Protein AF-A0A9E3GJR3-F1 (afdb_monomer)

Radius of gyration: 22.72 Å; Cα contacts (8 Å, |Δi|>4): 455; chains: 1; bounding box: 84×35×71 Å

Mean predicted aligned error: 13.04 Å

Nearest PDB structures (foldseek):
  8wt1-assembly1_C  TM=2.647E-01  e=1.217E+00  Geobacillus stearothermophilus ATCC 12980

Solvent-accessible surface area (backbone atoms only — not comparable to full-atom values): 12408 Å² total; per-residue (Å²): 77,35,32,38,42,35,36,46,31,24,67,66,48,39,31,42,37,37,40,41,28,76,36,40,86,82,46,61,51,47,37,37,44,34,33,41,64,89,70,50,33,35,38,41,21,58,42,67,70,58,47,52,56,49,52,64,48,38,74,61,82,40,79,46,74,35,71,49,51,68,47,79,56,102,42,41,37,40,38,37,46,64,56,34,38,41,38,39,30,36,47,75,76,45,74,44,85,61,86,77,72,85,64,100,82,74,82,54,73,70,54,54,49,49,31,52,71,77,52,50,45,68,68,62,45,59,30,92,68,61,33,36,41,34,63,46,58,50,32,40,18,48,41,73,47,52,47,41,29,52,61,91,43,73,36,52,56,69,40,77,47,90,68,82,76,76,51,57,74,75,40,75,43,57,54,40,27,32,33,34,36,37,48,43,82,47,50,88,83,46,60,64,54,65,67,52,47,72,94,80,78,73,88,74,73,80,75,81,77,83,74,86,84,82,88,82,84,91,136

Structure (mmCIF, N/CA/C/O backbone):
data_AF-A0A9E3GJR3-F1
#
_entry.id   AF-A0A9E3GJR3-F1
#
loop_
_atom_site.group_PDB
_atom_site.id
_atom_site.type_symbol
_atom_site.label_atom_id
_atom_site.label_alt_id
_atom_site.label_comp_id
_atom_site.label_asym_id
_atom_site.label_entity_id
_atom_site.label_seq_id
_atom_site.pdbx_PDB_ins_code
_atom_site.Cartn_x
_atom_site.Cartn_y
_atom_site.Cartn_z
_atom_site.occupancy
_atom_site.B_iso_or_equiv
_atom_site.auth_seq_id
_atom_site.auth_comp_id
_atom_site.auth_asym_id
_atom_site.auth_atom_id
_atom_site.pdbx_PDB_model_num
ATOM 1 N N . MET A 1 1 ? 3.478 -3.091 -15.748 1.00 79.56 1 MET A N 1
ATOM 2 C CA . MET A 1 1 ? 2.985 -3.580 -14.447 1.00 79.56 1 MET A CA 1
ATOM 3 C C . MET A 1 1 ? 1.494 -3.850 -14.527 1.00 79.56 1 MET A C 1
ATOM 5 O O . MET A 1 1 ? 0.796 -3.159 -15.275 1.00 79.56 1 MET A O 1
ATOM 9 N N . ARG A 1 2 ? 1.010 -4.825 -13.760 1.00 86.81 2 ARG A N 1
ATOM 10 C CA . ARG A 1 2 ? -0.410 -5.119 -13.552 1.00 86.81 2 ARG A CA 1
ATOM 11 C C . ARG A 1 2 ? -0.599 -5.609 -12.118 1.00 86.81 2 ARG A C 1
ATOM 13 O O . ARG A 1 2 ? 0.223 -6.382 -11.635 1.00 86.81 2 ARG A O 1
ATOM 20 N N . GLY A 1 3 ? -1.632 -5.099 -11.459 1.00 89.88 3 GLY A N 1
ATOM 21 C CA . GLY A 1 3 ? -1.918 -5.441 -10.075 1.00 89.88 3 GLY A CA 1
ATOM 22 C C . GLY A 1 3 ? -3.227 -4.861 -9.570 1.00 89.88 3 GLY A C 1
ATOM 23 O O . GLY A 1 3 ? -3.968 -4.183 -10.293 1.00 89.88 3 GLY A O 1
ATOM 24 N N . THR A 1 4 ? -3.480 -5.102 -8.293 1.00 89.50 4 THR A N 1
ATOM 25 C CA . THR A 1 4 ? -4.566 -4.509 -7.523 1.00 89.50 4 THR A CA 1
ATOM 26 C C . THR A 1 4 ? -3.984 -3.648 -6.414 1.00 89.50 4 THR A C 1
ATOM 28 O O . THR A 1 4 ? -3.124 -4.095 -5.665 1.00 89.50 4 THR A O 1
ATOM 31 N N . ILE A 1 5 ? -4.489 -2.424 -6.284 1.00 89.75 5 ILE A N 1
ATOM 32 C CA . ILE A 1 5 ? -4.202 -1.551 -5.146 1.00 89.75 5 ILE A CA 1
ATOM 33 C C . ILE A 1 5 ? -5.458 -1.473 -4.291 1.00 89.75 5 ILE A C 1
ATOM 35 O O . ILE A 1 5 ? -6.520 -1.094 -4.791 1.00 89.75 5 ILE A O 1
ATOM 39 N N . ALA A 1 6 ? -5.346 -1.790 -3.007 1.00 89.88 6 ALA A N 1
ATOM 40 C CA . ALA A 1 6 ? -6.418 -1.596 -2.043 1.00 89.88 6 ALA A CA 1
ATOM 41 C C . ALA A 1 6 ? -5.983 -0.651 -0.926 1.00 89.88 6 ALA A C 1
ATOM 43 O O . ALA A 1 6 ? -4.859 -0.719 -0.447 1.00 89.88 6 ALA A O 1
ATOM 44 N N . SER A 1 7 ? -6.875 0.232 -0.497 1.00 90.44 7 SER A N 1
ATOM 45 C CA . SER A 1 7 ? -6.604 1.192 0.564 1.00 90.44 7 SER A CA 1
ATOM 46 C C . SER A 1 7 ? -7.725 1.230 1.591 1.00 90.44 7 SER A C 1
ATOM 48 O O . SER A 1 7 ? -8.913 1.160 1.256 1.00 90.44 7 SER A O 1
ATOM 50 N N . ALA A 1 8 ? -7.345 1.376 2.857 1.00 89.69 8 ALA A N 1
ATOM 51 C CA . ALA A 1 8 ? -8.264 1.567 3.968 1.00 89.69 8 ALA A CA 1
ATOM 52 C C . ALA A 1 8 ? -7.591 2.345 5.102 1.00 89.69 8 ALA A C 1
ATOM 54 O O . ALA A 1 8 ? -6.383 2.265 5.311 1.00 89.69 8 ALA A O 1
ATOM 55 N N . GLY A 1 9 ? -8.395 3.090 5.855 1.00 90.69 9 GLY A N 1
ATOM 56 C CA . GLY A 1 9 ? -7.973 3.700 7.107 1.00 90.69 9 GLY A CA 1
ATOM 57 C C . GLY A 1 9 ? -8.838 3.216 8.264 1.00 90.69 9 GLY A C 1
ATOM 58 O O . GLY A 1 9 ? -9.997 2.848 8.064 1.00 90.69 9 GLY A O 1
ATOM 59 N N . PHE A 1 10 ? -8.280 3.263 9.468 1.00 91.31 10 PHE A N 1
ATOM 60 C CA . PHE A 1 10 ? -8.856 2.688 10.681 1.00 91.31 10 PHE A CA 1
ATOM 61 C C . PHE A 1 10 ? -9.032 3.735 11.787 1.00 91.31 10 PHE A C 1
ATOM 63 O O . PHE A 1 10 ? -8.333 4.744 11.802 1.00 91.31 10 PHE A O 1
ATOM 70 N N . SER A 1 11 ? -9.965 3.537 12.721 1.00 89.75 11 SER A N 1
ATOM 71 C CA . SER A 1 11 ? -10.273 4.523 13.773 1.00 89.75 11 SER A CA 1
ATOM 72 C C . SER A 1 11 ? -9.099 4.844 14.704 1.00 89.75 11 SER A C 1
ATOM 74 O O . SER A 1 11 ? -9.058 5.947 15.240 1.00 89.75 11 SER A O 1
ATOM 76 N N . SER A 1 12 ? -8.131 3.934 14.834 1.00 89.62 12 SER A N 1
ATOM 77 C CA . SER A 1 12 ? -6.838 4.159 15.504 1.00 89.62 12 SER A CA 1
ATOM 78 C C . SER A 1 12 ? -5.938 5.204 14.822 1.00 89.62 12 SER A C 1
ATOM 80 O O . SER A 1 12 ? -4.915 5.586 15.377 1.00 89.62 12 SER A O 1
ATOM 82 N N . GLY A 1 13 ? -6.287 5.662 13.616 1.00 88.56 13 GLY A N 1
ATOM 83 C CA . GLY A 1 13 ? -5.515 6.635 12.839 1.00 88.56 13 GLY A CA 1
ATOM 84 C C . GLY A 1 13 ? -4.560 6.010 11.820 1.00 88.56 13 GLY A C 1
ATOM 85 O O . GLY A 1 13 ? -4.079 6.721 10.939 1.00 88.56 13 GLY A O 1
ATOM 86 N N . HIS A 1 14 ? -4.349 4.691 11.875 1.00 92.19 14 HIS A N 1
ATOM 87 C CA . HIS A 1 14 ? -3.536 3.961 10.903 1.00 92.19 14 HIS A CA 1
ATOM 88 C C . HIS A 1 14 ? -4.222 3.915 9.536 1.00 92.19 14 HIS A C 1
ATOM 90 O O . HIS A 1 14 ? -5.440 3.727 9.431 1.00 92.19 14 HIS A O 1
ATOM 96 N N . ARG A 1 15 ? -3.432 4.057 8.471 1.00 91.31 15 ARG A N 1
ATOM 97 C CA . ARG A 1 15 ? -3.908 3.978 7.087 1.00 91.31 15 ARG A CA 1
ATOM 98 C C . ARG A 1 15 ? -2.962 3.108 6.284 1.00 91.31 15 ARG A C 1
ATOM 100 O O . ARG A 1 15 ? -1.750 3.262 6.388 1.00 91.31 15 ARG A O 1
ATOM 107 N N . PHE A 1 16 ? -3.530 2.231 5.473 1.00 92.56 16 PHE A N 1
ATOM 108 C CA . PHE A 1 16 ? -2.782 1.268 4.685 1.00 92.56 16 PHE A CA 1
ATOM 109 C C . PHE A 1 16 ? -3.166 1.379 3.218 1.00 92.56 16 PHE A C 1
ATOM 111 O O . PHE A 1 16 ? -4.340 1.561 2.877 1.00 92.56 16 PHE A O 1
ATOM 118 N N . VAL A 1 17 ? -2.160 1.238 2.369 1.00 92.12 17 VAL A N 1
ATOM 119 C CA . VAL A 1 17 ? -2.286 0.961 0.945 1.00 92.12 17 VAL A CA 1
ATOM 120 C C . VAL A 1 17 ? -1.547 -0.341 0.707 1.00 92.12 17 VAL A C 1
ATOM 122 O O . VAL A 1 17 ? -0.403 -0.476 1.118 1.00 92.12 17 VAL A O 1
ATOM 125 N N . VAL A 1 18 ? -2.220 -1.306 0.104 1.00 94.62 18 VAL A N 1
ATOM 126 C CA . VAL A 1 18 ? -1.678 -2.627 -0.187 1.00 94.62 18 VAL A CA 1
ATOM 127 C C . VAL A 1 18 ? -1.642 -2.785 -1.694 1.00 94.62 18 VAL A C 1
ATOM 129 O O . VAL A 1 18 ? -2.692 -2.695 -2.340 1.00 94.62 18 VAL A O 1
ATOM 132 N N . GLY A 1 19 ? -0.451 -3.001 -2.236 1.00 92.31 19 GLY A N 1
ATOM 133 C CA . GLY A 1 19 ? -0.244 -3.400 -3.617 1.00 92.31 19 GLY A CA 1
ATOM 134 C C . GLY A 1 19 ? -0.098 -4.914 -3.711 1.00 92.31 19 GLY A C 1
ATOM 135 O O . GLY A 1 19 ? 0.708 -5.508 -3.004 1.00 92.31 19 GLY A O 1
ATOM 136 N N . HIS A 1 20 ? -0.894 -5.532 -4.580 1.00 94.81 20 HIS A N 1
ATOM 137 C CA . HIS A 1 20 ? -0.731 -6.920 -5.004 1.00 94.81 20 HIS A CA 1
ATOM 138 C C . HIS A 1 20 ? -0.456 -6.928 -6.505 1.00 94.81 20 HIS A C 1
ATOM 140 O O . HIS A 1 20 ? -1.359 -6.636 -7.298 1.00 94.81 20 HIS A O 1
ATOM 146 N N . TRP A 1 21 ? 0.782 -7.204 -6.906 1.00 91.19 21 TRP A N 1
ATOM 147 C CA . TRP A 1 21 ? 1.226 -7.074 -8.291 1.00 91.19 21 TRP A CA 1
ATOM 148 C C . TRP A 1 21 ? 1.477 -8.440 -8.908 1.00 91.19 21 TRP A C 1
ATOM 150 O O . TRP A 1 21 ? 2.455 -9.112 -8.586 1.00 91.19 21 TRP A O 1
ATOM 160 N N . GLU A 1 22 ? 0.627 -8.827 -9.860 1.00 92.12 22 GLU A N 1
ATOM 161 C CA . GLU A 1 22 ? 0.837 -10.070 -10.601 1.00 92.12 22 GLU A CA 1
ATOM 162 C C . GLU A 1 22 ? 1.966 -9.923 -11.631 1.00 92.12 22 GLU A C 1
ATOM 164 O O . GLU A 1 22 ? 2.624 -10.897 -11.984 1.00 92.12 22 GLU A O 1
ATOM 169 N N . GLU A 1 23 ? 2.197 -8.702 -12.127 1.00 87.75 23 GLU A N 1
ATOM 170 C CA . GLU A 1 23 ? 3.273 -8.396 -13.069 1.00 87.75 23 GLU A CA 1
ATOM 171 C C . GLU A 1 23 ? 3.981 -7.094 -12.694 1.00 87.75 23 GLU A C 1
ATOM 173 O O . GLU A 1 23 ? 3.374 -6.014 -12.681 1.00 87.75 23 GLU A O 1
ATOM 178 N N . SER A 1 24 ? 5.297 -7.167 -12.518 1.00 85.31 24 SER A N 1
ATOM 179 C CA . SER A 1 24 ? 6.173 -6.006 -12.388 1.00 85.31 24 SER A CA 1
ATOM 180 C C . SER A 1 24 ? 7.503 -6.224 -13.125 1.00 85.31 24 SER A C 1
ATOM 182 O O . SER A 1 24 ? 7.777 -7.351 -13.541 1.00 85.31 24 SER A O 1
ATOM 184 N N . PRO A 1 25 ? 8.325 -5.174 -13.312 1.00 82.25 25 PRO A N 1
ATOM 185 C CA . PRO A 1 25 ? 9.644 -5.307 -13.925 1.00 82.25 25 PRO A CA 1
ATOM 186 C C . PRO A 1 25 ? 10.579 -6.284 -13.198 1.00 82.25 25 PRO A C 1
ATOM 188 O O . PRO A 1 25 ? 11.450 -6.859 -13.833 1.00 82.25 25 PRO A O 1
ATOM 191 N N . ILE A 1 26 ? 10.362 -6.509 -11.898 1.00 84.25 26 ILE A N 1
ATOM 192 C CA . ILE A 1 26 ? 11.156 -7.416 -11.055 1.00 84.25 26 ILE A CA 1
ATOM 193 C C . ILE A 1 26 ? 10.395 -8.713 -10.714 1.00 8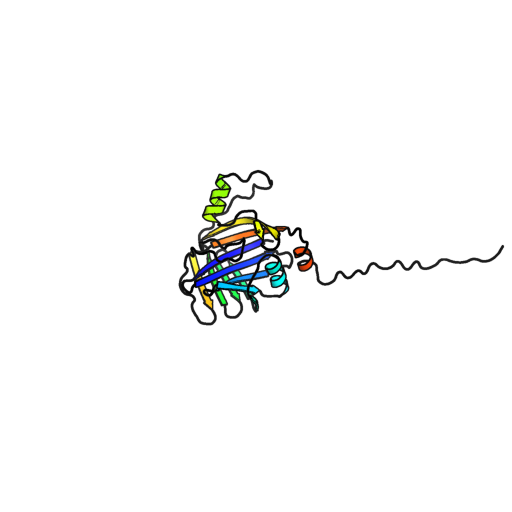4.25 26 ILE A C 1
ATOM 195 O O . ILE A 1 26 ? 10.662 -9.344 -9.692 1.00 84.25 26 ILE A O 1
ATOM 199 N N . GLY A 1 27 ? 9.390 -9.081 -11.517 1.00 90.50 27 GLY A N 1
ATOM 200 C CA . GLY A 1 27 ? 8.478 -10.200 -11.243 1.00 90.50 27 GLY A CA 1
ATOM 201 C C . GLY A 1 27 ? 7.321 -9.837 -10.298 1.00 90.50 27 GLY A C 1
ATOM 202 O O . GLY A 1 27 ? 7.139 -8.661 -9.978 1.00 90.50 27 GLY A O 1
ATOM 203 N N . PRO A 1 28 ? 6.489 -10.805 -9.877 1.00 92.50 28 PRO A N 1
ATOM 204 C CA . PRO A 1 28 ? 5.419 -10.556 -8.912 1.00 92.50 28 PRO A CA 1
ATOM 205 C C . PRO A 1 28 ? 5.965 -9.967 -7.606 1.00 92.50 28 PRO A C 1
ATOM 207 O O . PRO A 1 28 ? 7.069 -10.315 -7.173 1.00 92.50 28 PRO A O 1
ATOM 210 N N . LEU A 1 29 ? 5.207 -9.063 -6.992 1.00 93.06 29 LEU A N 1
ATOM 211 C CA . LEU A 1 29 ? 5.558 -8.491 -5.694 1.00 93.06 29 LEU A CA 1
ATOM 212 C C . LEU A 1 29 ? 4.311 -8.031 -4.948 1.00 93.06 29 LEU A C 1
ATOM 214 O O . LEU A 1 29 ? 3.290 -7.704 -5.556 1.00 93.06 29 LEU A O 1
ATOM 218 N N . ASP A 1 30 ? 4.445 -7.946 -3.635 1.00 95.31 30 ASP A N 1
ATOM 219 C CA . ASP A 1 30 ? 3.448 -7.378 -2.745 1.00 95.31 30 ASP A CA 1
ATOM 220 C C . ASP A 1 30 ? 4.090 -6.267 -1.910 1.00 95.31 30 ASP A C 1
ATOM 222 O O . ASP A 1 30 ? 5.242 -6.379 -1.485 1.00 95.31 30 ASP A O 1
ATOM 226 N N . ASP A 1 31 ? 3.339 -5.204 -1.649 1.00 94.88 31 ASP A N 1
ATOM 227 C CA . ASP A 1 31 ? 3.797 -4.094 -0.820 1.00 94.88 31 ASP A CA 1
ATOM 228 C C . ASP A 1 31 ? 2.695 -3.593 0.110 1.00 94.88 31 ASP A C 1
ATOM 230 O O . ASP A 1 31 ? 1.499 -3.677 -0.191 1.00 94.88 31 ASP A O 1
ATOM 234 N N . VAL A 1 32 ? 3.103 -3.068 1.265 1.00 96.44 32 VAL A N 1
ATOM 235 C CA . VAL A 1 32 ? 2.218 -2.323 2.158 1.00 96.44 32 VAL A CA 1
ATOM 236 C C . VAL A 1 32 ? 2.841 -0.971 2.462 1.00 96.44 32 VAL A C 1
ATOM 238 O O . VAL A 1 32 ? 3.849 -0.872 3.157 1.00 96.44 32 VAL A O 1
ATOM 241 N N . MET A 1 33 ? 2.186 0.087 2.001 1.00 93.25 33 MET A N 1
ATOM 242 C CA . MET A 1 33 ? 2.468 1.451 2.426 1.00 93.25 33 MET A CA 1
ATOM 243 C C . MET A 1 33 ? 1.598 1.777 3.635 1.00 93.25 33 MET A C 1
ATOM 245 O O . MET A 1 33 ? 0.365 1.743 3.573 1.00 93.25 33 MET A O 1
ATOM 249 N N . TRP A 1 34 ? 2.236 2.116 4.743 1.00 93.75 34 TRP A N 1
ATOM 250 C CA . TRP A 1 34 ? 1.583 2.356 6.018 1.00 93.75 34 TRP A CA 1
ATOM 251 C C . TRP A 1 34 ? 1.837 3.788 6.486 1.00 93.75 34 TRP A C 1
ATOM 253 O O . TRP A 1 34 ? 2.965 4.179 6.764 1.00 93.75 34 TRP A O 1
ATOM 263 N N . ALA A 1 35 ? 0.765 4.574 6.600 1.00 89.62 35 ALA A N 1
ATOM 264 C CA . ALA A 1 35 ? 0.788 5.857 7.291 1.00 89.62 35 ALA A CA 1
ATOM 265 C C . ALA A 1 35 ? 0.350 5.644 8.742 1.00 89.62 35 ALA A C 1
ATOM 267 O O . ALA A 1 35 ? -0.780 5.215 9.023 1.00 89.62 35 ALA A O 1
ATOM 268 N N . ARG A 1 36 ? 1.269 5.927 9.659 1.00 90.56 36 ARG A N 1
ATOM 269 C CA . ARG A 1 36 ? 1.073 5.848 11.102 1.00 90.56 36 ARG A CA 1
ATOM 270 C C . ARG A 1 36 ? 0.315 7.078 11.620 1.00 90.56 36 ARG A C 1
ATOM 272 O O . ARG A 1 36 ? 0.362 8.142 11.002 1.00 90.56 36 ARG A O 1
ATOM 279 N N . PRO A 1 37 ? -0.381 6.956 12.764 1.00 88.12 37 PRO A N 1
ATOM 280 C CA . PRO A 1 37 ? -1.089 8.081 13.379 1.00 88.12 37 PRO A CA 1
ATOM 281 C C . PRO A 1 37 ? -0.156 9.217 13.828 1.00 88.12 37 PRO A C 1
ATOM 283 O O . PRO A 1 37 ? -0.599 10.356 13.916 1.00 88.12 37 PRO A O 1
ATOM 286 N N . ASP A 1 38 ? 1.124 8.922 14.070 1.00 87.06 38 ASP A N 1
ATOM 287 C CA . ASP A 1 38 ? 2.172 9.903 14.391 1.00 87.06 38 ASP A CA 1
ATOM 288 C C . ASP A 1 38 ? 2.705 10.666 13.159 1.00 87.06 38 ASP A C 1
ATOM 290 O O . ASP A 1 38 ? 3.537 11.558 13.299 1.00 87.06 38 ASP A O 1
ATOM 294 N N . GLY A 1 39 ? 2.211 10.345 11.957 1.00 84.44 39 GLY A N 1
ATOM 295 C CA . GLY A 1 39 ? 2.618 10.964 10.697 1.00 84.44 39 GLY A CA 1
ATOM 296 C C . GLY A 1 39 ? 3.752 10.243 9.965 1.00 84.44 39 GLY A C 1
ATOM 297 O O . GLY A 1 39 ? 4.029 10.605 8.822 1.00 84.44 39 GLY A O 1
ATOM 298 N N . GLY A 1 40 ? 4.363 9.217 10.567 1.00 88.81 40 GLY A N 1
ATOM 299 C CA . GLY A 1 40 ? 5.407 8.422 9.923 1.00 88.81 40 GLY A CA 1
ATOM 300 C C . GLY A 1 40 ? 4.876 7.555 8.779 1.00 88.81 40 GLY A C 1
ATOM 301 O O . GLY A 1 40 ? 3.771 7.005 8.847 1.00 88.81 40 GLY A O 1
ATOM 302 N N . ARG A 1 41 ? 5.675 7.411 7.721 1.00 89.31 41 ARG A N 1
ATOM 303 C CA . ARG A 1 41 ? 5.381 6.586 6.543 1.00 89.31 41 ARG A CA 1
ATOM 304 C C . ARG A 1 41 ? 6.346 5.415 6.488 1.00 89.31 41 ARG A C 1
ATOM 306 O O . ARG A 1 41 ? 7.551 5.607 6.342 1.00 89.31 41 ARG A O 1
ATOM 313 N N . VAL A 1 42 ? 5.796 4.213 6.565 1.00 95.12 42 VAL A N 1
ATOM 314 C CA . VAL A 1 42 ? 6.544 2.958 6.534 1.00 95.12 42 VAL A CA 1
ATOM 315 C C . VAL A 1 42 ? 6.215 2.213 5.246 1.00 95.12 42 VAL A C 1
ATOM 317 O O . VAL A 1 42 ? 5.044 2.112 4.875 1.00 95.12 42 VAL A O 1
ATOM 320 N N . LEU A 1 43 ? 7.233 1.696 4.568 1.00 95.88 43 LEU A N 1
ATOM 321 C CA . LEU A 1 43 ? 7.086 0.728 3.486 1.00 95.88 43 LEU A CA 1
ATOM 322 C C . LEU A 1 43 ? 7.433 -0.663 4.013 1.00 95.88 43 LEU A C 1
ATOM 324 O O . LEU A 1 43 ? 8.541 -0.864 4.502 1.00 95.88 43 LEU A O 1
ATOM 328 N N . LEU A 1 44 ? 6.510 -1.613 3.878 1.00 97.75 44 LEU A N 1
ATOM 329 C CA . LEU A 1 44 ? 6.754 -3.030 4.132 1.00 97.75 44 LEU A CA 1
ATOM 330 C C . LEU A 1 44 ? 6.789 -3.776 2.799 1.00 97.75 44 LEU A C 1
ATOM 332 O O . LEU A 1 44 ? 5.864 -3.644 1.993 1.00 97.75 44 LEU A O 1
ATOM 336 N N . VAL A 1 45 ? 7.832 -4.570 2.587 1.00 97.00 45 VAL A N 1
ATOM 337 C CA . VAL A 1 45 ? 8.033 -5.397 1.385 1.00 97.00 45 VAL A CA 1
ATOM 338 C C . VAL A 1 45 ? 8.594 -6.766 1.765 1.00 97.00 45 VAL A C 1
ATOM 340 O O . VAL A 1 45 ? 9.144 -6.936 2.853 1.00 97.00 45 VAL A O 1
ATOM 343 N N . ASP A 1 46 ? 8.469 -7.746 0.872 1.00 96.06 46 ASP A N 1
ATOM 344 C CA . ASP A 1 46 ? 8.979 -9.110 1.071 1.00 96.06 46 ASP A CA 1
ATOM 345 C C . ASP A 1 46 ? 10.481 -9.259 0.775 1.00 96.06 46 ASP A C 1
ATOM 347 O O . ASP A 1 46 ? 11.136 -10.149 1.320 1.00 96.06 46 ASP A O 1
ATOM 351 N N . ARG A 1 47 ? 11.038 -8.392 -0.078 1.00 95.19 47 ARG A N 1
ATOM 352 C CA . ARG A 1 47 ? 12.446 -8.420 -0.499 1.00 95.19 47 ARG A CA 1
ATOM 353 C C . ARG A 1 47 ? 12.994 -7.036 -0.825 1.00 95.19 47 ARG A C 1
ATOM 355 O O . ARG A 1 47 ? 12.262 -6.085 -1.095 1.00 95.19 47 ARG A O 1
ATOM 362 N N . ARG A 1 48 ? 14.323 -6.946 -0.854 1.00 93.44 48 ARG A N 1
ATOM 363 C CA . ARG A 1 48 ? 15.061 -5.695 -1.062 1.00 93.44 48 ARG A CA 1
ATOM 364 C C . ARG A 1 48 ? 14.836 -5.067 -2.441 1.00 93.44 48 ARG A C 1
ATOM 366 O O . ARG A 1 48 ? 14.641 -3.863 -2.523 1.00 93.44 48 ARG A O 1
ATOM 373 N N . GLU A 1 49 ? 14.771 -5.877 -3.492 1.00 90.94 49 GLU A N 1
ATOM 374 C CA . GLU A 1 49 ? 14.532 -5.412 -4.870 1.00 90.94 49 GLU A CA 1
ATOM 375 C C . GLU A 1 49 ? 13.188 -4.669 -5.000 1.00 90.94 49 GLU A C 1
ATOM 377 O O . GLU A 1 49 ? 13.086 -3.654 -5.687 1.00 90.94 49 GLU A O 1
ATOM 382 N N . ALA A 1 50 ? 12.150 -5.130 -4.288 1.00 91.00 50 ALA A N 1
ATOM 383 C CA . ALA A 1 50 ? 10.861 -4.441 -4.230 1.00 91.00 50 ALA A CA 1
ATOM 384 C C . ALA A 1 50 ? 10.968 -3.105 -3.484 1.00 91.00 50 ALA A C 1
ATOM 386 O O . ALA A 1 50 ? 10.381 -2.110 -3.911 1.00 91.00 50 ALA A O 1
ATOM 387 N N . ALA A 1 51 ? 11.757 -3.064 -2.408 1.00 89.94 51 ALA A N 1
ATOM 388 C CA . ALA A 1 51 ? 12.055 -1.834 -1.683 1.00 89.94 51 ALA A CA 1
ATOM 389 C C . ALA A 1 51 ? 12.689 -0.787 -2.610 1.00 89.94 51 ALA A C 1
ATOM 391 O O . ALA A 1 51 ? 12.225 0.350 -2.674 1.00 89.94 51 ALA A O 1
ATOM 392 N N . GLU A 1 52 ? 13.7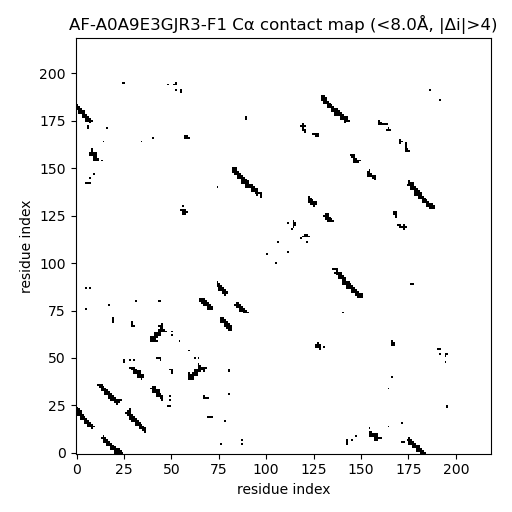24 -1.179 -3.351 1.00 86.88 52 GLU A N 1
ATOM 393 C CA . GLU A 1 52 ? 14.465 -0.318 -4.278 1.00 86.88 52 GLU A CA 1
ATOM 394 C C . GLU A 1 52 ? 13.562 0.197 -5.407 1.00 86.88 52 GLU A C 1
ATOM 396 O O . GLU A 1 52 ? 13.528 1.400 -5.671 1.00 86.88 52 GLU A O 1
ATOM 401 N N . LEU A 1 53 ? 12.739 -0.676 -6.004 1.00 84.06 53 LEU A N 1
ATOM 402 C CA . LEU A 1 53 ? 11.795 -0.282 -7.054 1.00 84.06 53 LEU A CA 1
ATOM 403 C C . LEU A 1 53 ? 10.790 0.767 -6.561 1.00 84.06 53 LEU A C 1
ATOM 405 O O . LEU A 1 53 ? 10.525 1.754 -7.247 1.00 84.06 53 LEU A O 1
ATOM 409 N N . ILE A 1 54 ? 10.207 0.552 -5.381 1.00 84.19 54 ILE A N 1
ATOM 410 C CA . ILE A 1 54 ? 9.152 1.421 -4.851 1.00 84.19 54 ILE A CA 1
ATOM 411 C C . ILE A 1 54 ? 9.751 2.737 -4.339 1.00 84.19 54 ILE A C 1
ATOM 413 O O . ILE A 1 54 ? 9.169 3.800 -4.556 1.00 84.19 54 ILE A O 1
ATOM 417 N N . THR A 1 55 ? 10.924 2.700 -3.704 1.00 81.44 55 THR A N 1
ATOM 418 C CA . THR A 1 55 ? 11.598 3.906 -3.186 1.00 81.44 55 THR A CA 1
ATOM 419 C C . THR A 1 55 ? 12.226 4.779 -4.267 1.00 81.44 55 THR A C 1
ATOM 421 O O . THR A 1 55 ? 12.365 5.986 -4.072 1.00 81.44 55 THR A O 1
ATOM 424 N N . ALA A 1 56 ? 12.513 4.225 -5.448 1.00 76.88 56 ALA A N 1
ATOM 425 C CA . ALA A 1 56 ? 12.852 5.027 -6.622 1.00 76.88 56 ALA A CA 1
ATOM 426 C C . ALA A 1 56 ? 11.698 5.961 -7.044 1.00 76.88 56 ALA A C 1
ATOM 428 O O . ALA A 1 56 ? 11.917 6.983 -7.699 1.00 76.88 56 ALA A O 1
ATOM 429 N N . VAL A 1 57 ? 10.463 5.635 -6.649 1.00 71.00 57 VAL A N 1
ATOM 430 C CA . VAL A 1 57 ? 9.247 6.378 -6.996 1.00 71.00 57 VAL A CA 1
ATOM 431 C C . VAL A 1 57 ? 8.711 7.196 -5.814 1.00 71.00 57 VAL A C 1
ATOM 433 O O . VAL A 1 57 ? 8.297 8.343 -5.993 1.00 71.00 57 VAL A O 1
ATOM 436 N N . TYR A 1 58 ? 8.718 6.632 -4.607 1.00 73.50 58 TYR A N 1
ATOM 437 C CA . TYR A 1 58 ? 8.086 7.200 -3.415 1.00 73.50 58 TYR A CA 1
ATOM 438 C C . TYR A 1 58 ? 9.072 7.383 -2.265 1.00 73.50 58 TYR A C 1
ATOM 440 O O . TYR A 1 58 ? 10.002 6.605 -2.088 1.00 73.50 58 TYR A O 1
ATOM 448 N N . HIS A 1 59 ? 8.816 8.379 -1.416 1.00 78.50 59 HIS A N 1
ATOM 449 C CA . HIS A 1 59 ? 9.588 8.579 -0.193 1.00 78.50 59 HIS A CA 1
ATOM 450 C C . HIS A 1 59 ? 8.860 8.010 1.024 1.00 78.50 59 HIS A C 1
ATOM 452 O O . HIS A 1 59 ? 7.687 8.318 1.255 1.00 78.50 59 HIS A O 1
ATOM 458 N N . PHE A 1 60 ? 9.600 7.254 1.832 1.00 84.56 60 PHE A N 1
ATOM 459 C CA . PHE A 1 60 ? 9.169 6.719 3.119 1.00 84.56 60 PHE A CA 1
ATOM 460 C C . PHE A 1 60 ? 10.182 7.098 4.191 1.00 84.56 60 PHE A C 1
ATOM 462 O O . PHE A 1 60 ? 11.370 7.235 3.908 1.00 84.56 60 PHE A O 1
ATOM 469 N N . ASP A 1 61 ? 9.698 7.262 5.416 1.00 91.50 61 ASP A N 1
ATOM 470 C CA . ASP A 1 61 ? 10.533 7.578 6.574 1.00 91.50 61 ASP A CA 1
ATOM 471 C C . ASP A 1 61 ? 11.194 6.300 7.123 1.00 91.50 61 ASP A C 1
ATOM 473 O O . ASP A 1 61 ? 12.243 6.343 7.760 1.00 91.50 61 ASP A O 1
ATOM 477 N N . THR A 1 62 ? 10.589 5.137 6.866 1.00 95.31 62 THR A N 1
ATOM 478 C CA . THR A 1 62 ? 11.121 3.821 7.237 1.00 95.31 62 THR A CA 1
ATOM 479 C C . THR A 1 62 ? 10.787 2.797 6.157 1.00 95.31 62 THR A C 1
ATOM 481 O O . THR A 1 62 ? 9.700 2.821 5.579 1.00 95.31 62 THR A O 1
ATOM 484 N N . VAL A 1 63 ? 11.723 1.892 5.881 1.00 96.62 63 VAL A N 1
ATOM 485 C CA . VAL A 1 63 ? 11.550 0.788 4.934 1.00 96.62 63 VAL A CA 1
ATOM 486 C C . VAL A 1 63 ? 11.948 -0.497 5.639 1.00 96.62 63 VAL A C 1
ATOM 488 O O . VAL A 1 63 ? 13.062 -0.599 6.147 1.00 96.62 63 VAL A O 1
ATOM 491 N N . GLU A 1 64 ? 11.044 -1.470 5.673 1.00 97.88 64 GLU A N 1
ATOM 492 C CA . GLU A 1 64 ? 11.249 -2.740 6.358 1.00 97.88 64 GLU A CA 1
ATOM 493 C C . GLU A 1 64 ? 11.034 -3.899 5.385 1.00 97.88 64 GLU A C 1
ATOM 495 O O . GLU A 1 64 ? 10.001 -4.008 4.718 1.00 97.88 64 GLU A O 1
ATOM 500 N N . VAL A 1 65 ? 12.026 -4.785 5.321 1.00 97.75 65 VAL A N 1
ATOM 501 C CA . VAL A 1 65 ? 11.917 -6.057 4.609 1.00 97.75 65 VAL A CA 1
ATOM 502 C C . VAL A 1 65 ? 11.477 -7.105 5.623 1.00 97.75 65 VAL A C 1
ATOM 504 O O . VAL A 1 65 ? 12.232 -7.444 6.534 1.00 97.75 65 VAL A O 1
ATOM 507 N N . VAL A 1 66 ? 10.245 -7.589 5.494 1.00 98.00 66 VAL A N 1
ATOM 508 C CA . VAL A 1 66 ? 9.602 -8.490 6.461 1.00 98.00 66 VAL A CA 1
ATOM 509 C C . VAL A 1 66 ? 8.927 -9.649 5.733 1.00 98.00 66 VAL A C 1
ATOM 511 O O . VAL A 1 66 ? 8.590 -9.514 4.558 1.00 98.00 66 VAL A O 1
ATOM 514 N N . PRO A 1 67 ? 8.653 -10.786 6.402 1.00 97.31 67 PRO A N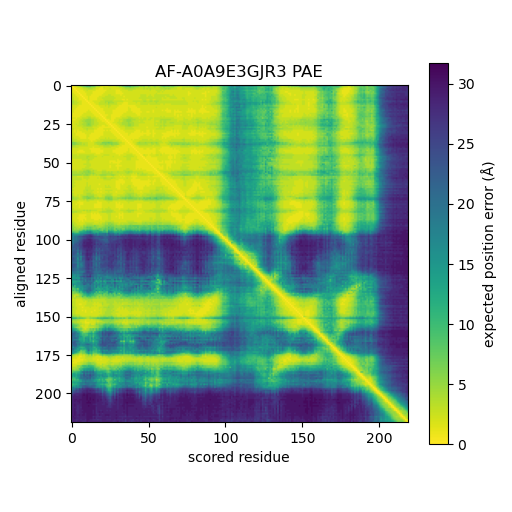 1
ATOM 515 C CA . PRO A 1 67 ? 7.801 -11.817 5.826 1.00 97.31 67 PRO A CA 1
ATOM 516 C C . PRO A 1 67 ? 6.446 -11.220 5.436 1.00 97.31 67 PRO A C 1
ATOM 518 O O . PRO A 1 67 ? 5.632 -10.881 6.301 1.00 97.31 67 PRO A O 1
ATOM 521 N N . LEU A 1 68 ? 6.226 -11.076 4.130 1.00 98.00 68 LEU A N 1
ATOM 522 C CA . LEU A 1 68 ? 5.051 -10.436 3.565 1.00 98.00 68 LEU A CA 1
ATOM 523 C C . LEU A 1 68 ? 4.396 -11.369 2.551 1.00 98.00 68 LEU A C 1
ATOM 525 O O . LEU A 1 68 ? 5.059 -11.977 1.714 1.00 98.00 68 LEU A O 1
ATOM 529 N N . ARG A 1 69 ? 3.077 -11.528 2.669 1.00 95.88 69 ARG A N 1
ATOM 530 C CA . ARG A 1 69 ? 2.254 -12.254 1.699 1.00 95.88 69 ARG A CA 1
ATOM 531 C C . ARG A 1 69 ? 0.923 -11.555 1.531 1.00 95.88 69 ARG A C 1
ATOM 533 O O . ARG A 1 69 ? 0.213 -11.355 2.519 1.00 95.88 69 ARG A O 1
ATOM 540 N N . CYS A 1 70 ? 0.555 -11.262 0.293 1.00 96.94 70 CYS A N 1
ATOM 541 C CA . CYS A 1 70 ? -0.788 -10.857 -0.069 1.00 96.94 70 CYS A CA 1
ATOM 542 C C . CYS A 1 70 ? -1.505 -11.990 -0.809 1.00 96.94 70 CYS A C 1
ATOM 544 O O . CYS A 1 70 ? -0.913 -12.787 -1.536 1.00 96.94 70 CYS A O 1
ATOM 546 N N . ARG A 1 71 ? -2.815 -12.078 -0.606 1.00 95.50 71 ARG A N 1
ATOM 547 C CA . ARG A 1 71 ? -3.712 -12.915 -1.394 1.00 95.50 71 ARG A CA 1
ATOM 548 C C . ARG A 1 71 ? -4.900 -12.085 -1.823 1.00 95.50 71 ARG A C 1
ATOM 550 O O . ARG A 1 71 ? -5.474 -11.355 -1.014 1.00 95.50 71 ARG A O 1
ATOM 557 N N . MET A 1 72 ? -5.280 -12.263 -3.078 1.00 92.88 72 MET A N 1
ATOM 558 C CA . MET A 1 72 ? -6.432 -11.627 -3.687 1.00 92.88 72 MET A CA 1
ATOM 559 C C . MET A 1 72 ? -7.373 -12.707 -4.228 1.00 92.88 72 MET A C 1
ATOM 561 O O . MET A 1 72 ? -6.968 -13.521 -5.054 1.00 92.88 72 MET A O 1
ATOM 565 N N . ASP A 1 73 ? -8.619 -12.706 -3.762 1.00 92.50 73 ASP A N 1
ATOM 566 C CA . ASP A 1 73 ? -9.692 -13.602 -4.206 1.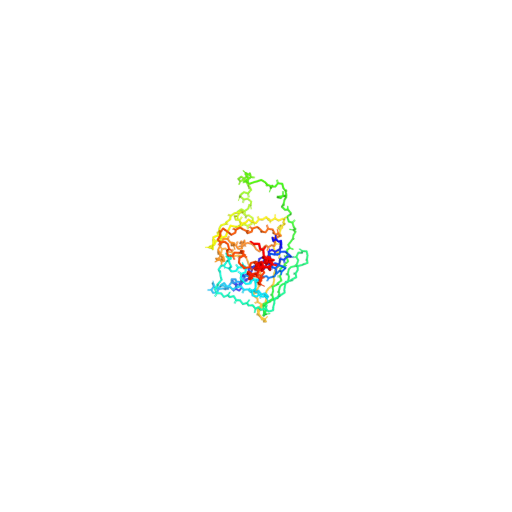00 92.50 73 ASP A CA 1
ATOM 567 C C . ASP A 1 73 ? -10.946 -12.783 -4.553 1.00 92.50 73 ASP A C 1
ATOM 569 O O . ASP A 1 73 ? -11.693 -12.362 -3.669 1.00 92.50 73 ASP A O 1
ATOM 573 N N . ASP A 1 74 ? -11.127 -12.498 -5.849 1.00 88.75 74 ASP A N 1
ATOM 574 C CA . ASP A 1 74 ? -12.116 -11.584 -6.456 1.00 88.75 74 ASP A CA 1
ATOM 575 C C . ASP A 1 74 ? -12.245 -10.212 -5.778 1.00 88.75 74 ASP A C 1
ATOM 577 O O . ASP A 1 74 ? -11.779 -9.200 -6.294 1.00 88.75 74 ASP A O 1
ATOM 581 N N . ALA A 1 75 ? -12.940 -10.158 -4.647 1.00 92.88 75 ALA A N 1
ATOM 582 C CA . ALA A 1 75 ? -13.208 -8.946 -3.893 1.00 92.88 75 ALA A CA 1
ATOM 583 C C . ALA A 1 75 ? -12.521 -8.942 -2.525 1.00 92.88 75 ALA A C 1
ATOM 585 O O . ALA A 1 75 ? -12.642 -7.958 -1.803 1.00 92.88 75 ALA A O 1
ATOM 586 N N . LEU A 1 76 ? -11.864 -10.024 -2.119 1.00 96.44 76 LEU A N 1
ATOM 587 C CA . LEU A 1 76 ? -11.235 -10.158 -0.816 1.00 96.44 76 LEU A CA 1
ATOM 588 C C . LEU A 1 76 ? -9.718 -10.088 -0.961 1.00 96.44 76 LEU A C 1
ATOM 590 O O . LEU A 1 76 ? -9.107 -10.953 -1.577 1.00 96.44 76 LEU A O 1
ATOM 594 N N . LEU A 1 77 ? -9.122 -9.079 -0.339 1.00 97.25 77 LEU A N 1
ATOM 595 C CA . LEU A 1 77 ? -7.682 -8.954 -0.194 1.00 97.25 77 LEU A CA 1
ATOM 596 C C . LEU A 1 77 ? -7.294 -9.225 1.256 1.00 97.25 77 LEU A C 1
ATOM 598 O O . LEU A 1 77 ? -7.856 -8.623 2.173 1.00 97.25 77 LEU A O 1
ATOM 602 N N . VAL A 1 78 ? -6.330 -10.117 1.457 1.00 97.94 78 VAL A N 1
ATOM 603 C CA . VAL A 1 78 ? -5.738 -10.414 2.764 1.00 97.94 78 VAL A CA 1
ATOM 604 C C . VAL A 1 78 ? -4.233 -10.270 2.642 1.00 97.94 78 VAL A C 1
ATOM 606 O O . VAL A 1 78 ? -3.618 -10.952 1.830 1.00 97.94 78 VAL A O 1
ATOM 609 N N . VAL A 1 79 ? -3.639 -9.414 3.465 1.00 98.00 79 VAL A N 1
ATOM 610 C CA . VAL A 1 79 ? -2.187 -9.263 3.554 1.00 98.00 79 VAL A CA 1
ATOM 611 C C . VAL A 1 79 ? -1.712 -9.498 4.977 1.00 98.00 79 VAL A C 1
ATOM 613 O O . VAL A 1 79 ? -2.357 -9.080 5.943 1.00 98.00 79 VAL A O 1
ATOM 616 N N . THR A 1 80 ? -0.579 -10.177 5.093 1.00 98.12 80 THR A N 1
ATOM 617 C CA . THR A 1 80 ? 0.207 -10.291 6.323 1.00 98.12 80 THR A CA 1
ATOM 618 C C . THR A 1 80 ? 1.607 -9.763 6.057 1.00 98.12 80 THR A C 1
ATOM 620 O O . THR A 1 80 ? 2.175 -10.137 5.035 1.00 98.12 80 THR A O 1
ATOM 623 N N . ALA A 1 81 ? 2.145 -8.929 6.943 1.00 97.25 81 ALA A N 1
ATOM 624 C CA . ALA A 1 81 ? 3.476 -8.331 6.831 1.00 97.25 81 ALA A CA 1
ATOM 625 C C . ALA A 1 81 ? 4.093 -8.189 8.232 1.00 97.25 81 ALA A C 1
ATOM 627 O O . ALA A 1 81 ? 3.698 -7.305 8.990 1.00 97.25 81 ALA A O 1
ATOM 628 N N . GLY A 1 82 ? 5.010 -9.082 8.611 1.00 95.19 82 GLY A N 1
ATOM 629 C CA . GLY A 1 82 ? 5.468 -9.164 10.006 1.00 95.19 82 GLY A CA 1
ATOM 630 C C . GLY A 1 82 ? 4.282 -9.380 10.961 1.00 95.19 82 GLY A C 1
ATOM 631 O O . GLY A 1 82 ? 3.470 -10.278 10.738 1.00 95.19 82 GLY A O 1
ATOM 632 N N . GLY A 1 83 ? 4.142 -8.531 11.983 1.00 95.31 83 GLY A N 1
ATOM 633 C CA . GLY A 1 83 ? 2.992 -8.539 12.896 1.00 95.31 83 GLY A CA 1
ATOM 634 C C . GLY A 1 83 ? 1.719 -7.878 12.354 1.00 95.31 83 GLY A C 1
ATOM 635 O O . GLY A 1 83 ? 0.681 -7.889 13.013 1.00 95.31 83 GLY A O 1
ATOM 636 N N . LEU A 1 84 ? 1.744 -7.287 11.157 1.00 97.81 84 LEU A N 1
ATOM 637 C CA . LEU A 1 84 ? 0.565 -6.673 10.550 1.00 97.81 84 LEU A CA 1
ATOM 638 C C . LEU A 1 84 ? -0.293 -7.722 9.835 1.00 97.81 84 LEU A C 1
ATOM 640 O O . LEU A 1 84 ? 0.198 -8.495 9.014 1.00 97.81 84 LEU A O 1
ATOM 644 N N . ARG A 1 85 ? -1.609 -7.669 10.046 1.00 97.75 85 ARG A N 1
ATOM 645 C CA . ARG A 1 85 ? -2.613 -8.356 9.227 1.00 97.75 85 ARG A CA 1
ATOM 646 C C . ARG A 1 85 ? -3.699 -7.378 8.812 1.00 97.75 85 ARG A C 1
ATOM 648 O O . ARG A 1 85 ? -4.359 -6.799 9.669 1.00 97.75 85 ARG A O 1
ATOM 655 N N . VAL A 1 86 ? -3.951 -7.252 7.511 1.00 97.06 86 VAL A N 1
ATOM 656 C CA . VAL A 1 86 ? -5.041 -6.429 6.966 1.00 97.06 86 VAL A CA 1
ATOM 657 C C . VAL A 1 86 ? -5.919 -7.279 6.060 1.00 97.06 86 VAL A C 1
ATOM 659 O O . VAL A 1 86 ? -5.436 -8.023 5.214 1.00 97.06 86 VAL A O 1
ATOM 662 N N . THR A 1 87 ? -7.229 -7.170 6.239 1.00 97.44 87 THR A N 1
ATOM 663 C CA . THR A 1 87 ? -8.241 -7.781 5.377 1.00 97.44 87 THR A CA 1
ATOM 664 C C . THR A 1 87 ? -9.143 -6.689 4.828 1.00 97.44 87 THR A C 1
ATOM 666 O O . THR A 1 87 ? -9.642 -5.864 5.588 1.00 97.44 87 THR A O 1
ATOM 669 N N . MET A 1 88 ? -9.367 -6.672 3.516 1.00 96.06 88 MET A N 1
ATOM 670 C CA . MET A 1 88 ? -10.215 -5.702 2.826 1.00 96.06 88 MET A CA 1
ATOM 671 C C . MET A 1 88 ? -11.163 -6.423 1.874 1.00 96.06 88 MET A C 1
ATOM 673 O O . MET A 1 88 ? -10.734 -7.185 1.016 1.00 96.06 88 MET A O 1
ATOM 677 N N . ARG A 1 89 ? -12.461 -6.143 1.996 1.00 95.56 89 ARG A N 1
ATOM 678 C CA . ARG A 1 89 ? -13.503 -6.660 1.111 1.00 95.56 89 ARG A CA 1
ATOM 679 C C . ARG A 1 89 ? -14.055 -5.539 0.239 1.00 95.56 89 ARG A C 1
ATOM 681 O O . ARG A 1 89 ? -14.680 -4.599 0.733 1.00 95.56 89 ARG A O 1
ATOM 688 N N . GLY A 1 90 ? -13.843 -5.651 -1.063 1.00 92.44 90 GLY A N 1
ATOM 689 C CA . GLY A 1 90 ? -14.477 -4.862 -2.104 1.00 92.44 90 GLY A CA 1
ATOM 690 C C . GLY A 1 90 ? -15.967 -5.179 -2.238 1.00 92.44 90 GLY A C 1
ATOM 691 O O . GLY A 1 90 ? -16.424 -6.300 -2.029 1.00 92.44 90 GLY A O 1
ATOM 692 N N . GLY A 1 91 ? -16.747 -4.158 -2.573 1.00 90.06 91 GLY A N 1
ATOM 693 C CA . GLY A 1 91 ? -18.147 -4.291 -2.952 1.00 90.06 91 GLY A CA 1
ATOM 694 C C . GLY A 1 91 ? -18.311 -4.625 -4.434 1.00 90.06 91 GLY A C 1
ATOM 695 O O . GLY A 1 91 ? -17.448 -5.234 -5.066 1.00 90.06 91 GLY A O 1
ATOM 696 N N . ARG A 1 92 ? -19.437 -4.182 -5.002 1.00 88.69 92 ARG A N 1
ATOM 697 C CA . ARG A 1 92 ? -19.751 -4.392 -6.420 1.00 88.69 92 ARG A CA 1
ATOM 698 C C . ARG A 1 92 ? -18.701 -3.730 -7.330 1.00 88.69 92 ARG A C 1
ATOM 700 O O . ARG A 1 92 ? -18.385 -2.557 -7.101 1.00 88.69 92 ARG A O 1
ATOM 707 N N . PRO A 1 93 ? -18.204 -4.438 -8.362 1.00 87.00 93 PRO A N 1
ATOM 708 C CA . PRO A 1 93 ? -17.267 -3.873 -9.318 1.00 87.00 93 PRO A CA 1
ATOM 709 C C . PRO A 1 93 ? -17.940 -2.841 -10.212 1.00 87.00 93 PRO A C 1
ATOM 711 O O . PRO A 1 93 ? -19.027 -3.053 -10.747 1.00 87.00 93 PRO A O 1
ATOM 714 N N . TRP A 1 94 ? -17.237 -1.738 -10.415 1.00 81.88 94 TRP A N 1
ATOM 715 C CA . TRP A 1 94 ? -17.476 -0.772 -11.471 1.00 81.88 94 TRP A CA 1
ATOM 716 C C . TRP A 1 94 ? -16.355 -0.925 -12.491 1.00 81.88 94 TRP A C 1
ATOM 718 O O . TRP A 1 94 ? -15.233 -0.457 -12.287 1.00 81.88 94 TRP A O 1
ATOM 728 N N . ARG A 1 95 ? -16.650 -1.634 -13.583 1.00 78.31 95 ARG A N 1
ATOM 729 C CA . ARG A 1 95 ? -15.714 -1.792 -14.699 1.00 78.31 95 ARG A CA 1
ATOM 730 C C . ARG A 1 95 ? -15.618 -0.469 -15.436 1.00 78.31 95 ARG A C 1
ATOM 732 O O . ARG A 1 95 ? -16.639 0.089 -15.832 1.00 78.31 95 ARG A O 1
ATOM 739 N N . ILE A 1 96 ? -14.401 0.024 -15.619 1.00 66.62 96 ILE A N 1
ATOM 740 C CA . ILE A 1 96 ? -14.177 1.297 -16.290 1.00 66.62 96 ILE A CA 1
ATOM 741 C C . ILE A 1 96 ? -13.869 0.983 -17.760 1.00 66.62 96 ILE A C 1
ATOM 743 O O . ILE A 1 96 ? -12.828 0.387 -18.045 1.00 66.62 96 ILE A O 1
ATOM 747 N N . PRO A 1 97 ? -14.738 1.347 -18.725 1.00 54.59 97 PRO A N 1
ATOM 748 C CA . PRO A 1 97 ? -14.547 1.035 -20.142 1.00 54.59 97 PRO A CA 1
ATOM 749 C C . PRO A 1 97 ? -13.509 1.967 -20.796 1.00 54.59 97 PRO A C 1
ATOM 751 O O . PRO A 1 97 ? -13.710 2.496 -21.885 1.00 54.59 97 PRO A O 1
ATOM 754 N N . LEU A 1 98 ? -12.357 2.154 -20.149 1.00 54.16 98 LEU A N 1
ATOM 755 C CA . LEU A 1 98 ? -11.215 2.930 -20.644 1.00 54.16 98 LEU A CA 1
ATOM 756 C C . LEU A 1 98 ? -10.422 2.179 -21.739 1.00 54.16 98 LEU A C 1
ATOM 758 O O . LEU A 1 98 ? -9.370 2.632 -22.184 1.00 54.16 98 LEU A O 1
ATOM 762 N N . SER A 1 99 ? -10.939 1.044 -22.227 1.00 44.09 99 SER A N 1
ATOM 763 C CA . SER A 1 99 ? -10.338 0.214 -23.280 1.00 44.09 99 SER A CA 1
ATOM 764 C C . SER A 1 99 ? -10.236 0.893 -24.653 1.00 44.09 99 SER A C 1
ATOM 766 O O . SER A 1 99 ? -9.511 0.385 -25.506 1.00 44.09 99 SER A O 1
ATOM 768 N N . ARG A 1 100 ? -10.895 2.041 -24.869 1.00 40.53 100 ARG A N 1
ATOM 769 C CA . ARG A 1 100 ? -10.862 2.783 -26.146 1.00 40.53 100 ARG A CA 1
ATOM 770 C C . ARG A 1 100 ? -9.833 3.918 -26.214 1.00 40.53 100 ARG A C 1
ATOM 772 O O . ARG A 1 100 ? -9.620 4.471 -27.287 1.00 40.53 100 ARG A O 1
ATOM 779 N N . LEU A 1 101 ? -9.153 4.251 -25.120 1.00 43.47 101 LEU A N 1
ATOM 780 C CA . LEU A 1 101 ? -8.201 5.367 -25.080 1.00 43.47 101 LEU A CA 1
ATOM 781 C C . LEU A 1 101 ? -6.774 4.864 -25.337 1.00 43.47 101 LEU A C 1
ATOM 783 O O . LEU A 1 101 ? -5.973 4.680 -24.424 1.00 43.47 101 LEU A O 1
ATOM 787 N N . AR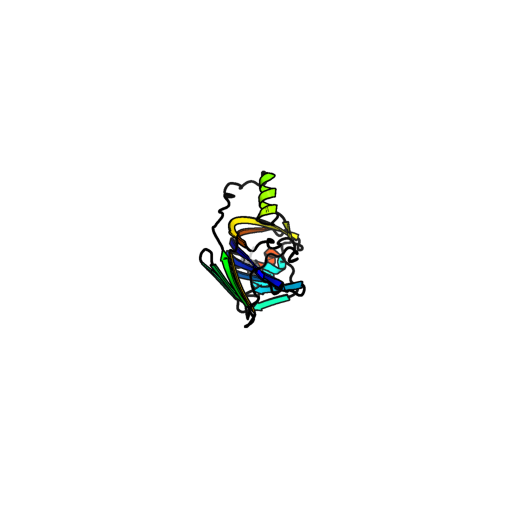G A 1 102 ? -6.475 4.595 -26.615 1.00 42.44 102 ARG A N 1
ATOM 788 C CA . ARG A 1 102 ? -5.112 4.324 -27.110 1.00 42.44 102 ARG A CA 1
ATOM 789 C C . ARG A 1 102 ? -4.333 5.598 -27.469 1.00 42.44 102 ARG A C 1
ATOM 791 O O . ARG A 1 102 ? -3.126 5.508 -27.667 1.00 42.44 102 ARG A O 1
ATOM 798 N N . SER A 1 103 ? -4.974 6.766 -27.561 1.00 38.19 103 SER A N 1
ATOM 799 C CA . SER A 1 103 ? -4.347 7.984 -28.091 1.00 38.19 103 SER A CA 1
ATOM 800 C C . SER A 1 103 ? -4.186 9.08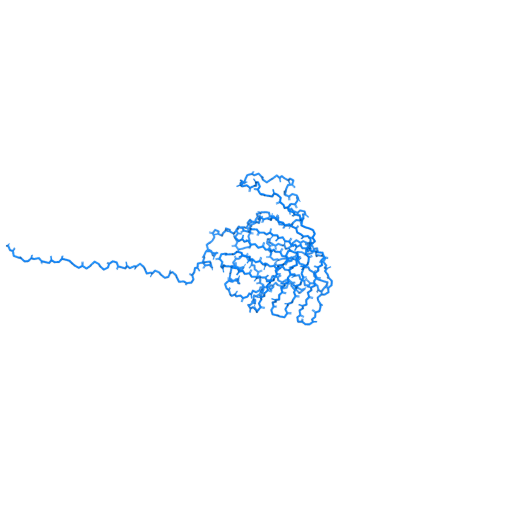9 -27.040 1.00 38.19 103 SER A C 1
ATOM 802 O O . SER A 1 103 ? -5.106 9.438 -26.304 1.00 38.19 103 SER A O 1
ATOM 804 N N . ARG A 1 104 ? -2.979 9.668 -27.009 1.00 42.06 104 ARG A N 1
ATOM 805 C CA . ARG A 1 104 ? -2.479 10.719 -26.100 1.00 42.06 104 ARG A CA 1
ATOM 806 C C . ARG A 1 104 ? -3.279 12.041 -26.079 1.00 42.06 104 ARG A C 1
ATOM 808 O O . ARG A 1 104 ? -2.907 12.930 -25.324 1.00 42.06 104 ARG A O 1
ATOM 815 N N . ALA A 1 105 ? -4.337 12.210 -26.876 1.00 43.69 105 ALA A N 1
ATOM 816 C CA . ALA A 1 105 ? -4.853 13.543 -27.220 1.00 43.69 105 ALA A CA 1
ATOM 817 C C . ALA A 1 105 ? -6.276 13.881 -26.737 1.00 43.69 105 ALA A C 1
ATOM 819 O O . ALA A 1 105 ? -6.688 15.030 -26.863 1.00 43.69 105 ALA A O 1
ATOM 820 N N . GLN A 1 106 ? -7.056 12.941 -26.196 1.00 38.47 106 GLN A N 1
ATOM 821 C CA . GLN A 1 106 ? -8.478 13.201 -25.922 1.00 38.47 106 GLN A CA 1
ATOM 822 C C . GLN A 1 106 ? -8.927 12.626 -24.579 1.00 38.47 106 GLN A C 1
ATOM 824 O O . GLN A 1 106 ? -9.685 11.668 -24.522 1.00 38.47 106 GLN A O 1
ATOM 829 N N . VAL A 1 107 ? -8.479 13.239 -23.482 1.00 41.19 107 VAL A N 1
ATOM 830 C CA . VAL A 1 107 ? -9.125 13.049 -22.173 1.00 41.19 107 VAL A CA 1
ATOM 831 C C . VAL A 1 107 ? -10.147 14.173 -22.012 1.00 41.19 107 VAL A C 1
ATOM 833 O O . VAL A 1 107 ? -9.764 15.335 -21.834 1.00 41.19 107 VAL A O 1
ATOM 836 N N . ARG A 1 108 ? -11.441 13.855 -22.134 1.00 35.69 108 ARG A N 1
ATOM 837 C CA . ARG A 1 108 ? -12.533 14.842 -22.091 1.00 35.69 108 ARG A CA 1
ATOM 838 C C . ARG A 1 108 ? -12.593 15.532 -20.712 1.00 35.69 108 ARG A C 1
ATOM 840 O O . ARG A 1 108 ? -12.275 14.916 -19.694 1.00 35.69 108 ARG A O 1
ATOM 847 N N . PRO A 1 109 ? -13.043 16.800 -20.618 1.00 34.44 109 PRO A N 1
ATOM 848 C CA . PRO A 1 109 ? -13.102 17.534 -19.346 1.00 34.44 109 PRO A CA 1
ATOM 849 C C . PRO A 1 109 ? -14.035 16.890 -18.303 1.00 34.44 109 PRO A C 1
ATOM 851 O O . PRO A 1 109 ? -13.746 16.943 -17.109 1.00 34.44 109 PRO A O 1
ATOM 854 N N . LEU A 1 110 ? -15.089 16.194 -18.742 1.00 28.31 110 LEU A N 1
ATOM 855 C CA . LEU A 1 110 ? -15.995 15.440 -17.867 1.00 28.31 110 LEU A CA 1
ATOM 856 C C . LEU A 1 110 ? -15.308 14.215 -17.221 1.00 28.31 110 LEU A C 1
ATOM 858 O O . LEU A 1 110 ? -15.608 13.853 -16.086 1.00 28.31 110 LEU A O 1
ATOM 862 N N . GLU A 1 111 ? -14.313 13.628 -17.894 1.00 40.53 111 GLU A N 1
ATOM 863 C CA . GLU A 1 111 ? -13.532 12.476 -17.410 1.00 40.53 111 GLU A CA 1
ATOM 864 C C . GLU A 1 111 ? -12.474 12.895 -16.381 1.00 40.53 111 GLU A C 1
ATOM 866 O O . GLU A 1 111 ? -12.213 12.157 -15.432 1.00 40.53 111 GLU A O 1
ATOM 871 N N . ARG A 1 112 ? -11.942 14.123 -16.481 1.00 36.56 112 ARG A N 1
ATOM 872 C CA . ARG A 1 112 ? -11.110 14.726 -15.420 1.00 36.56 112 ARG A CA 1
ATOM 873 C C . ARG A 1 112 ? -11.900 14.927 -14.127 1.00 36.56 112 ARG A C 1
ATOM 875 O O . ARG A 1 112 ? -11.314 14.850 -13.050 1.00 36.56 112 ARG A O 1
ATOM 882 N N . LEU A 1 113 ? -13.206 15.181 -14.225 1.00 30.69 113 LEU A N 1
ATOM 883 C CA . LEU A 1 113 ? -14.085 15.394 -13.074 1.00 30.69 113 LEU A CA 1
ATOM 884 C C . LEU A 1 113 ? -14.421 14.072 -12.365 1.00 30.69 113 LEU A C 1
ATOM 886 O O . LEU A 1 113 ? -14.368 14.011 -11.140 1.00 30.69 113 LEU A O 1
ATOM 890 N N . VAL A 1 114 ? -14.672 12.996 -13.120 1.00 35.75 114 VAL A N 1
ATOM 891 C CA . VAL A 1 114 ? -14.886 11.643 -12.570 1.00 35.75 114 VAL A CA 1
ATOM 892 C C . VAL A 1 114 ? -13.583 11.073 -11.992 1.00 35.75 114 VAL A C 1
ATOM 894 O O . VAL A 1 114 ? -13.588 10.552 -10.878 1.00 35.75 114 VAL A O 1
ATOM 897 N N . ALA A 1 115 ? -12.445 11.260 -12.669 1.00 44.34 115 ALA A N 1
ATOM 898 C CA . ALA A 1 115 ? -11.128 10.864 -12.162 1.00 44.34 115 ALA A CA 1
ATOM 899 C C . ALA A 1 115 ? -10.722 11.633 -10.885 1.00 44.34 115 ALA A C 1
ATOM 901 O O . ALA A 1 115 ? -10.271 11.019 -9.919 1.00 44.34 115 ALA A O 1
ATOM 902 N N . ARG A 1 116 ? -10.964 12.955 -10.816 1.00 40.34 116 ARG A N 1
ATOM 903 C CA . ARG A 1 116 ? -10.717 13.765 -9.601 1.00 40.34 116 ARG A CA 1
ATOM 904 C C . ARG A 1 116 ? -11.715 13.480 -8.477 1.00 40.34 116 ARG A C 1
ATOM 906 O O . ARG A 1 116 ? -11.327 13.518 -7.315 1.00 40.34 116 ARG A O 1
ATOM 913 N N . GLY A 1 117 ? -12.981 13.222 -8.805 1.00 35.75 117 GLY A N 1
ATOM 914 C CA . GLY A 1 117 ? -14.072 13.117 -7.832 1.00 35.75 117 GLY A CA 1
ATOM 915 C C . GLY A 1 117 ? -14.269 11.727 -7.220 1.00 35.75 117 GLY A C 1
ATOM 916 O O . GLY A 1 117 ? -14.633 11.630 -6.048 1.00 35.75 117 GLY A O 1
ATOM 917 N N . LEU A 1 118 ? -14.025 10.652 -7.982 1.00 37.66 118 LEU A N 1
ATOM 918 C CA . LEU A 1 118 ? -14.230 9.262 -7.540 1.00 37.66 118 LEU A CA 1
ATOM 919 C C . LEU A 1 118 ? -12.928 8.519 -7.218 1.00 37.66 118 LEU A C 1
ATOM 921 O O . LEU A 1 118 ? -12.932 7.679 -6.319 1.00 37.66 118 LEU A O 1
ATOM 925 N N . LEU A 1 119 ? -11.832 8.827 -7.922 1.00 43.91 119 LEU A N 1
ATOM 926 C CA . LEU A 1 119 ? -10.573 8.078 -7.835 1.00 43.91 119 LEU A CA 1
ATOM 927 C C . LEU A 1 119 ? -9.426 8.856 -7.175 1.00 43.91 119 LEU A C 1
ATOM 929 O O . LEU A 1 119 ? -8.444 8.236 -6.789 1.00 43.91 119 LEU A O 1
ATOM 933 N N . GLY A 1 120 ? -9.517 10.182 -7.028 1.00 40.44 120 GLY A N 1
ATOM 934 C CA . GLY A 1 120 ? -8.479 11.011 -6.391 1.00 40.44 120 GLY A CA 1
ATOM 935 C C . GLY A 1 120 ? -7.142 11.085 -7.146 1.00 40.44 120 GLY A C 1
ATOM 936 O O . GLY A 1 120 ? -6.351 11.985 -6.885 1.00 40.44 120 GLY A O 1
ATOM 937 N N . VAL A 1 121 ? -6.909 10.208 -8.123 1.00 41.38 121 VAL A N 1
ATOM 938 C CA . VAL A 1 121 ? -5.692 10.159 -8.929 1.00 41.38 121 VAL A CA 1
ATOM 939 C C . VAL A 1 121 ? -5.824 11.042 -10.164 1.00 41.38 121 VAL A C 1
ATOM 941 O O . VAL A 1 121 ? -6.683 10.861 -11.031 1.00 41.38 121 VAL A O 1
ATOM 944 N N . ARG A 1 122 ? -4.930 12.022 -10.263 1.00 43.12 122 ARG A N 1
ATOM 945 C CA . ARG A 1 122 ? -4.609 12.672 -11.533 1.00 43.12 122 ARG A CA 1
ATOM 946 C C . ARG A 1 122 ? -3.996 11.585 -12.434 1.00 43.12 122 ARG A C 1
ATOM 948 O O . ARG A 1 122 ? -3.037 10.934 -12.049 1.00 43.12 122 ARG A O 1
ATOM 955 N N . THR A 1 123 ? -4.545 11.380 -13.629 1.00 47.06 123 THR A N 1
ATOM 956 C CA . THR A 1 123 ? -4.131 10.336 -14.599 1.00 47.06 123 THR A CA 1
ATOM 957 C C . THR A 1 123 ? -2.727 10.531 -15.193 1.00 47.06 123 THR A C 1
ATOM 959 O O . THR A 1 123 ? -2.314 9.773 -16.069 1.00 47.06 123 THR A O 1
ATOM 962 N N . TRP A 1 124 ? -2.022 11.570 -14.753 1.00 41.44 124 TRP A N 1
ATOM 963 C CA . TRP A 1 124 ? -0.650 11.900 -15.102 1.00 41.44 124 TRP A CA 1
ATOM 964 C C . TRP A 1 124 ? -0.041 12.692 -13.952 1.00 41.44 124 TRP A C 1
ATOM 966 O O . TRP A 1 124 ? -0.605 13.720 -13.555 1.00 41.44 124 TRP A O 1
ATOM 976 N N . GLY A 1 125 ? 1.087 12.210 -13.442 1.00 47.25 125 GLY A N 1
ATOM 977 C CA . GLY A 1 125 ? 1.863 12.865 -12.403 1.00 47.25 125 GLY A CA 1
ATOM 978 C C . GLY A 1 125 ? 3.341 12.664 -12.575 1.00 47.25 125 GLY A C 1
ATOM 979 O O . GLY A 1 125 ? 3.770 11.701 -13.201 1.00 47.25 125 GLY A O 1
ATOM 980 N N . VAL A 1 126 ? 4.087 13.578 -11.975 1.00 48.84 126 VAL A N 1
ATOM 981 C CA . VAL A 1 126 ? 5.514 13.426 -11.743 1.00 48.84 126 VAL A CA 1
ATOM 982 C C . VAL A 1 126 ? 5.653 13.119 -10.257 1.00 48.84 126 VAL A C 1
ATOM 984 O O . VAL A 1 126 ? 5.141 13.876 -9.424 1.00 48.84 126 VAL A O 1
ATOM 987 N N . SER A 1 127 ? 6.256 11.981 -9.923 1.00 49.62 127 SER A N 1
ATOM 988 C CA . SER A 1 127 ? 6.613 11.658 -8.546 1.00 49.62 127 SER A CA 1
ATOM 989 C C . SER A 1 127 ? 7.581 12.722 -8.000 1.00 49.62 127 SER A C 1
ATOM 991 O O . SER A 1 127 ? 8.221 13.435 -8.778 1.00 49.62 127 SER A O 1
ATOM 993 N N . PRO A 1 128 ? 7.757 12.838 -6.673 1.00 50.47 128 PRO A N 1
ATOM 994 C CA . PRO A 1 128 ? 8.787 13.713 -6.105 1.00 50.47 128 PRO A CA 1
ATOM 995 C C . PRO A 1 128 ? 10.199 13.424 -6.646 1.00 50.47 128 PRO A C 1
ATOM 997 O O . PRO A 1 128 ? 11.041 14.315 -6.667 1.00 50.47 128 PRO A O 1
ATOM 1000 N N . THR A 1 129 ? 10.436 12.195 -7.117 1.00 46.06 129 THR A N 1
ATOM 1001 C CA . THR A 1 129 ? 11.704 11.741 -7.697 1.00 46.06 129 THR A CA 1
ATOM 1002 C C . THR A 1 129 ? 11.857 12.038 -9.194 1.00 46.06 129 THR A C 1
ATOM 1004 O O . THR A 1 129 ? 12.928 11.796 -9.741 1.00 46.06 129 THR A O 1
ATOM 1007 N N . GLY A 1 130 ? 10.834 12.589 -9.861 1.00 49.84 130 GLY A N 1
ATOM 1008 C CA . GLY A 1 130 ? 10.872 12.930 -11.290 1.00 49.84 130 GLY A CA 1
ATOM 1009 C C . GLY A 1 130 ? 10.269 11.876 -12.229 1.00 49.84 130 GLY A C 1
ATOM 1010 O O . GLY A 1 130 ? 10.194 12.108 -13.438 1.00 49.84 130 GLY A O 1
ATOM 1011 N N . VAL A 1 131 ? 9.794 10.746 -11.696 1.00 52.81 131 VAL A N 1
ATOM 1012 C CA . VAL A 1 131 ? 9.203 9.646 -12.474 1.00 52.81 131 VAL A CA 1
ATOM 1013 C C . VAL A 1 131 ? 7.810 10.033 -12.957 1.00 52.81 131 VAL A C 1
ATOM 1015 O O . VAL A 1 131 ? 6.956 10.439 -12.170 1.00 52.81 131 VAL A O 1
ATOM 1018 N N . GLN A 1 132 ? 7.550 9.879 -14.254 1.00 53.44 132 GLN A N 1
ATOM 1019 C CA . GLN A 1 132 ? 6.220 10.068 -14.821 1.00 53.44 132 GLN A CA 1
ATOM 1020 C C . GLN A 1 132 ? 5.391 8.792 -14.664 1.00 53.44 132 GLN A C 1
ATOM 1022 O O . GLN A 1 132 ? 5.762 7.732 -15.173 1.00 53.44 132 GLN A O 1
ATOM 1027 N N . GLU A 1 133 ? 4.241 8.900 -14.001 1.00 49.81 133 GLU A N 1
ATOM 1028 C CA . GLU A 1 133 ? 3.333 7.775 -13.783 1.00 49.81 133 GLU A CA 1
ATOM 1029 C C . GLU A 1 133 ? 2.009 7.952 -14.536 1.00 49.81 133 GLU A C 1
ATOM 1031 O O . GLU A 1 133 ? 1.321 8.972 -14.405 1.00 49.81 133 GLU A O 1
ATOM 1036 N N . TRP A 1 134 ? 1.608 6.917 -15.281 1.00 54.28 134 TRP A N 1
ATOM 1037 C CA . TRP A 1 134 ? 0.257 6.798 -15.837 1.00 54.28 134 TRP A CA 1
ATOM 1038 C C . TRP A 1 134 ? -0.463 5.600 -15.234 1.00 54.28 134 TRP A C 1
ATOM 1040 O O . TRP A 1 134 ? -0.066 4.454 -15.454 1.00 54.28 134 TRP A O 1
ATOM 1050 N N . TYR A 1 135 ? -1.582 5.855 -14.559 1.00 61.56 135 TYR A N 1
ATOM 1051 C CA . TYR A 1 135 ? -2.462 4.808 -14.051 1.00 61.56 135 TYR A CA 1
ATOM 1052 C C . TYR A 1 135 ? -3.616 4.572 -15.011 1.00 61.56 135 TYR A C 1
ATOM 1054 O O . TYR A 1 135 ? -4.493 5.420 -15.186 1.00 61.56 135 TYR A O 1
ATOM 1062 N N . ARG A 1 136 ? -3.660 3.374 -15.592 1.00 65.62 136 ARG A N 1
ATOM 1063 C CA . ARG A 1 136 ? -4.885 2.853 -16.193 1.00 65.62 136 ARG A CA 1
ATOM 1064 C C . ARG A 1 136 ? -5.626 2.023 -15.149 1.00 65.62 136 ARG A C 1
ATOM 1066 O O . ARG A 1 136 ? -5.135 0.966 -14.768 1.00 65.62 136 ARG A O 1
ATOM 1073 N N . ALA A 1 137 ? -6.794 2.489 -14.716 1.00 69.44 137 ALA A N 1
ATOM 1074 C CA . ALA A 1 137 ? -7.702 1.720 -13.870 1.00 69.44 137 ALA A CA 1
ATOM 1075 C C . ALA A 1 137 ? -8.673 0.915 -14.748 1.00 69.44 137 ALA A C 1
ATOM 1077 O O . ALA A 1 137 ? -9.393 1.487 -15.567 1.00 69.44 137 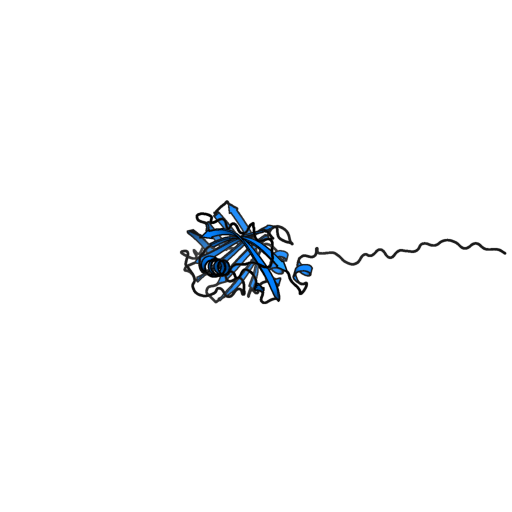ALA A O 1
ATOM 1078 N N . ASP A 1 138 ? -8.677 -0.407 -14.592 1.00 73.75 138 ASP A N 1
ATOM 1079 C CA . ASP A 1 138 ? -9.566 -1.314 -15.328 1.00 73.75 138 ASP A CA 1
ATOM 1080 C C . ASP A 1 138 ? -10.879 -1.561 -14.560 1.00 73.75 138 ASP A C 1
ATOM 1082 O O . ASP A 1 138 ? -11.951 -1.719 -15.150 1.00 73.75 138 ASP A O 1
ATOM 1086 N N . GLU A 1 139 ? -10.808 -1.600 -13.230 1.00 81.19 139 GLU A N 1
ATOM 1087 C CA . GLU A 1 139 ? -11.938 -1.905 -12.356 1.00 81.19 139 GLU A CA 1
ATOM 1088 C C . GLU A 1 139 ? -11.797 -1.166 -11.030 1.00 81.19 139 GLU A C 1
ATOM 1090 O O . GLU A 1 139 ? -10.706 -1.105 -10.467 1.00 81.19 139 GLU A O 1
ATOM 1095 N N . TYR A 1 140 ? -12.906 -0.629 -10.530 1.00 84.50 140 TYR A N 1
ATOM 1096 C CA . TYR A 1 140 ? -12.991 0.011 -9.225 1.00 84.50 140 TYR A CA 1
ATOM 1097 C C . TYR A 1 140 ? -14.009 -0.706 -8.341 1.00 84.50 140 TYR A C 1
ATOM 1099 O O . TYR A 1 140 ? -15.135 -0.976 -8.757 1.00 84.50 140 TYR A O 1
ATOM 1107 N N . ARG A 1 141 ? -13.647 -0.946 -7.084 1.00 87.94 141 ARG A N 1
ATOM 1108 C CA . ARG A 1 141 ? -14.533 -1.409 -6.018 1.00 87.94 141 ARG A CA 1
ATOM 1109 C C . ARG A 1 141 ? -14.389 -0.471 -4.831 1.00 87.94 141 ARG A C 1
ATOM 1111 O O . ARG A 1 141 ? -13.286 -0.135 -4.409 1.00 87.94 141 ARG A O 1
ATOM 1118 N N . ARG A 1 142 ? -15.511 -0.083 -4.229 1.00 87.81 142 ARG A N 1
ATOM 1119 C CA . ARG A 1 142 ? -15.475 0.515 -2.889 1.00 87.81 142 ARG A CA 1
ATOM 1120 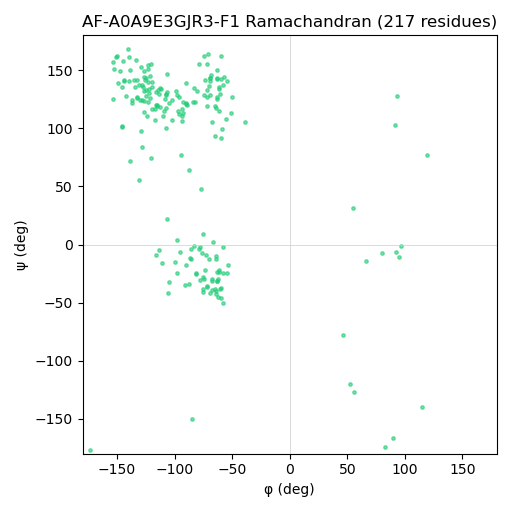C C . ARG A 1 142 ? -15.153 -0.589 -1.890 1.00 87.81 142 ARG A C 1
ATOM 1122 O O . ARG A 1 142 ? -15.811 -1.625 -1.938 1.00 87.81 142 ARG A O 1
ATOM 1129 N N . VAL A 1 143 ? -14.224 -0.370 -0.966 1.00 88.50 143 VAL A N 1
ATOM 1130 C CA . VAL A 1 143 ? -14.042 -1.298 0.159 1.00 88.50 143 VAL A CA 1
ATOM 1131 C C . VAL A 1 143 ? -15.230 -1.118 1.104 1.00 88.50 143 VAL A C 1
ATOM 1133 O O . VAL A 1 143 ? -15.513 -0.013 1.570 1.00 88.50 143 VAL A O 1
ATOM 1136 N N . VAL A 1 144 ? -15.995 -2.191 1.297 1.00 90.50 144 VAL A N 1
ATOM 1137 C CA . VAL A 1 144 ? -17.230 -2.208 2.099 1.00 90.50 144 VAL A CA 1
ATOM 1138 C C . VAL A 1 144 ? -17.000 -2.723 3.512 1.00 90.50 144 VAL A C 1
ATOM 1140 O O . VAL A 1 144 ? -17.748 -2.354 4.409 1.00 90.50 144 VAL A O 1
ATOM 1143 N N . ALA A 1 145 ? -15.959 -3.527 3.712 1.00 91.06 145 ALA A N 1
ATOM 1144 C CA . ALA A 1 145 ? -15.511 -3.977 5.019 1.00 91.06 145 ALA A CA 1
ATOM 1145 C C . ALA A 1 145 ? -13.987 -4.066 5.015 1.00 91.06 145 ALA A C 1
ATOM 1147 O O . ALA A 1 145 ? -13.398 -4.486 4.020 1.00 91.06 145 ALA A O 1
ATOM 1148 N N . ALA A 1 146 ? -13.353 -3.676 6.113 1.00 94.00 146 ALA A N 1
ATOM 1149 C CA . ALA A 1 146 ? -11.941 -3.925 6.332 1.00 94.00 146 ALA A CA 1
ATOM 1150 C C . ALA A 1 146 ? -11.671 -4.124 7.821 1.00 94.00 146 ALA A C 1
ATOM 1152 O O . ALA A 1 146 ? -12.367 -3.569 8.669 1.00 94.00 146 ALA A O 1
ATOM 1153 N N . GLN A 1 147 ? -10.665 -4.934 8.112 1.00 95.44 147 GLN A N 1
ATOM 1154 C CA . GLN A 1 147 ? -10.176 -5.226 9.450 1.00 95.44 147 GLN A CA 1
ATOM 1155 C C . GLN A 1 147 ? -8.658 -5.159 9.408 1.00 95.44 147 GLN A C 1
ATOM 1157 O O . GLN A 1 147 ? -8.051 -5.595 8.427 1.00 95.44 147 GLN A O 1
ATOM 1162 N N . ALA A 1 148 ? -8.048 -4.620 10.455 1.00 96.19 148 ALA A N 1
ATOM 1163 C CA . ALA A 1 148 ? -6.605 -4.625 10.586 1.00 96.19 148 ALA A CA 1
ATOM 1164 C C . ALA A 1 148 ? -6.201 -4.906 12.026 1.00 96.19 148 ALA A C 1
ATOM 1166 O O . ALA A 1 148 ? -6.823 -4.415 12.968 1.00 96.19 148 ALA A O 1
ATOM 1167 N N . ARG A 1 149 ? -5.148 -5.703 12.165 1.00 96.94 149 ARG A N 1
ATOM 1168 C CA . ARG A 1 149 ? -4.493 -6.008 13.429 1.00 96.94 149 ARG A CA 1
ATOM 1169 C C . ARG A 1 149 ? -3.009 -5.751 13.287 1.00 96.94 149 ARG A C 1
ATOM 1171 O O . ARG A 1 149 ? -2.432 -6.103 12.260 1.00 96.94 149 ARG A O 1
ATOM 1178 N N . LEU A 1 150 ? -2.429 -5.130 14.300 1.00 95.62 150 LEU A N 1
ATOM 1179 C CA . LEU A 1 150 ? -0.989 -4.981 14.434 1.00 95.62 150 LEU A CA 1
ATOM 1180 C C . LEU A 1 150 ? -0.573 -5.721 15.697 1.00 95.62 150 LEU A C 1
ATOM 1182 O O . LEU A 1 150 ? -1.024 -5.370 16.791 1.00 95.62 150 LEU A O 1
ATOM 1186 N N . GLU A 1 151 ? 0.236 -6.759 15.520 1.00 92.25 151 GLU A N 1
ATOM 1187 C CA . GLU A 1 151 ? 0.423 -7.813 16.510 1.00 92.25 151 GLU A CA 1
ATOM 1188 C C . GLU A 1 151 ? -0.964 -8.349 16.924 1.00 92.25 151 GLU A C 1
ATOM 1190 O O . GLU A 1 151 ? -1.770 -8.742 16.075 1.00 92.25 151 GLU A O 1
ATOM 1195 N N . ASP A 1 152 ? -1.310 -8.252 18.206 1.00 88.25 152 ASP A N 1
ATOM 1196 C CA . ASP A 1 152 ? -2.613 -8.656 18.739 1.00 88.25 152 ASP A CA 1
ATOM 1197 C C . ASP A 1 152 ? -3.608 -7.499 18.921 1.00 88.25 152 ASP A C 1
ATOM 1199 O O . ASP A 1 152 ? -4.720 -7.695 19.421 1.00 88.25 152 ASP A O 1
ATOM 1203 N N . ARG A 1 153 ? -3.250 -6.274 18.514 1.00 93.50 153 ARG A N 1
ATOM 1204 C CA . ARG A 1 153 ? -4.102 -5.093 18.706 1.00 93.50 153 ARG A CA 1
ATOM 1205 C C . ARG A 1 153 ? -4.993 -4.848 17.499 1.00 93.50 153 ARG A C 1
ATOM 1207 O O . ARG A 1 153 ? -4.509 -4.630 16.389 1.00 93.50 153 ARG A O 1
ATOM 1214 N N . ASP A 1 154 ? -6.302 -4.822 17.734 1.00 94.00 154 ASP A N 1
ATOM 1215 C CA . ASP A 1 154 ? -7.283 -4.392 16.738 1.00 94.00 154 ASP A CA 1
ATOM 1216 C C . ASP A 1 154 ? -7.151 -2.883 16.484 1.00 94.00 154 ASP A C 1
ATOM 1218 O O . ASP A 1 154 ? -7.140 -2.075 17.415 1.00 94.00 154 ASP A O 1
ATOM 1222 N N . LEU A 1 155 ? -7.032 -2.500 15.213 1.00 93.56 155 LEU A N 1
ATOM 1223 C CA . LEU A 1 155 ? -6.877 -1.104 14.803 1.00 93.56 155 LEU A CA 1
ATOM 1224 C C . LEU A 1 155 ? -8.223 -0.363 14.707 1.00 93.56 155 LEU A C 1
ATOM 1226 O O . LEU A 1 155 ? -8.250 0.846 14.442 1.00 93.56 155 LEU A O 1
ATOM 1230 N N . GLY A 1 156 ? -9.326 -1.060 14.971 1.00 91.00 156 GLY A N 1
ATOM 1231 C CA . GLY A 1 156 ? -10.679 -0.541 15.073 1.00 91.00 156 GLY A CA 1
ATOM 1232 C C . GLY A 1 156 ? -11.442 -0.538 13.749 1.00 91.00 156 GLY A C 1
ATOM 1233 O O . GLY A 1 156 ? -11.064 -1.171 12.766 1.00 91.00 156 GLY A O 1
ATOM 1234 N N . GLY A 1 157 ? -12.567 0.178 13.724 1.00 85.88 157 GLY A N 1
ATOM 1235 C CA . GLY A 1 157 ? -13.460 0.214 12.567 1.00 85.88 157 GLY A CA 1
ATOM 1236 C C . GLY A 1 157 ? -12.894 1.006 11.385 1.00 85.88 157 GLY A C 1
ATOM 1237 O O . GLY A 1 157 ? -12.097 1.933 11.551 1.00 85.88 157 GLY A O 1
ATOM 1238 N N . VAL A 1 158 ? -13.358 0.681 10.175 1.00 84.12 158 VAL A N 1
ATOM 1239 C CA . VAL A 1 158 ? -12.992 1.413 8.954 1.00 84.12 158 VAL A CA 1
ATOM 1240 C C . VAL A 1 158 ? -13.480 2.855 9.030 1.00 84.12 158 VAL A C 1
ATOM 1242 O O . VAL A 1 158 ? -14.671 3.112 9.214 1.00 84.12 158 VAL A O 1
ATOM 1245 N N . ARG A 1 159 ? -12.576 3.810 8.810 1.00 75.12 159 ARG A N 1
ATOM 1246 C CA . ARG A 1 159 ? -12.871 5.244 8.830 1.00 75.12 159 ARG A CA 1
ATOM 1247 C C . ARG A 1 159 ? -12.522 5.895 7.494 1.00 75.12 159 ARG A C 1
ATOM 1249 O O . ARG A 1 159 ? -11.558 5.530 6.825 1.00 75.12 159 ARG A O 1
ATOM 1256 N N . ARG A 1 160 ? -13.319 6.891 7.097 1.00 65.81 160 ARG A N 1
ATOM 1257 C CA . ARG A 1 160 ? -12.974 7.796 5.990 1.00 65.81 160 ARG A CA 1
ATOM 1258 C C . ARG A 1 160 ? -12.020 8.862 6.512 1.00 65.81 160 ARG A C 1
ATOM 1260 O O . ARG A 1 160 ? -12.306 9.475 7.537 1.00 65.81 160 ARG A O 1
ATOM 1267 N N . PHE A 1 161 ? -10.928 9.105 5.798 1.00 59.66 161 PHE A N 1
ATOM 1268 C CA . PHE A 1 161 ? -9.958 10.130 6.169 1.00 59.66 161 PHE A CA 1
ATOM 1269 C C . PHE A 1 161 ? -10.059 11.331 5.233 1.00 59.66 161 PHE A C 1
ATOM 1271 O O . PHE A 1 161 ? -10.108 11.191 4.011 1.00 59.66 161 PHE A O 1
ATOM 1278 N N . HIS A 1 162 ? -10.126 12.522 5.831 1.00 52.34 162 HIS A N 1
ATOM 1279 C CA . HIS A 1 162 ? -10.204 13.798 5.116 1.00 52.34 162 HIS A CA 1
ATOM 1280 C C . HIS A 1 162 ? -8.848 14.512 5.024 1.00 52.34 162 HIS A C 1
ATOM 1282 O O . HIS A 1 162 ? -8.689 15.406 4.194 1.00 52.34 162 HIS A O 1
ATOM 1288 N N . GLU A 1 163 ? -7.868 14.102 5.824 1.00 53.22 163 GLU A N 1
ATOM 1289 C CA . GLU A 1 163 ? -6.500 14.614 5.769 1.00 53.22 163 GLU A CA 1
ATOM 1290 C C . GLU A 1 163 ? -5.658 13.779 4.796 1.00 53.22 163 GLU A C 1
ATOM 1292 O O . GLU A 1 163 ? -5.795 12.552 4.792 1.00 53.22 163 GLU A O 1
ATOM 1297 N N . PRO A 1 164 ? -4.787 14.396 3.981 1.00 53.47 164 PRO A N 1
ATOM 1298 C CA . PRO A 1 164 ? -3.935 13.668 3.046 1.00 53.47 164 PRO A CA 1
ATOM 1299 C C . PRO A 1 164 ? -2.967 12.745 3.794 1.00 53.47 164 PRO A C 1
ATOM 1301 O O . PRO A 1 164 ? -2.460 13.100 4.855 1.00 53.47 164 PRO A O 1
ATOM 1304 N N . ALA A 1 165 ? -2.696 11.558 3.244 1.00 53.88 165 ALA A N 1
ATOM 1305 C CA . ALA A 1 165 ? -1.705 10.632 3.809 1.00 53.88 165 ALA A CA 1
ATOM 1306 C C . ALA A 1 165 ? -0.249 11.051 3.509 1.00 53.88 165 ALA A C 1
ATOM 1308 O O . ALA A 1 165 ? 0.679 10.458 4.041 1.00 53.88 165 ALA A O 1
ATOM 1309 N N . ARG A 1 166 ? -0.051 12.085 2.673 1.00 56.75 166 ARG A N 1
ATOM 1310 C CA . ARG A 1 166 ? 1.249 12.712 2.366 1.00 56.75 166 ARG A CA 1
ATOM 1311 C C . ARG A 1 166 ? 2.331 11.745 1.849 1.00 56.75 166 ARG A C 1
ATOM 1313 O O . ARG A 1 166 ? 3.519 11.991 2.036 1.00 56.75 166 ARG A O 1
ATOM 1320 N N . PHE A 1 167 ? 1.948 10.689 1.131 1.00 49.66 167 PHE A N 1
ATOM 1321 C CA . PHE A 1 167 ? 2.898 9.834 0.397 1.00 49.66 167 PHE A CA 1
ATOM 1322 C C . PHE A 1 167 ? 3.478 10.505 -0.870 1.00 49.66 167 PHE A C 1
ATOM 1324 O O . PHE A 1 167 ? 4.403 9.976 -1.475 1.00 49.66 167 PHE A O 1
ATOM 1331 N N . GLY A 1 168 ? 2.960 11.670 -1.284 1.00 50.22 168 GLY A N 1
ATOM 1332 C CA . GLY A 1 168 ? 3.339 12.355 -2.526 1.00 50.22 168 GLY A CA 1
ATOM 1333 C C . GLY A 1 168 ? 2.172 12.423 -3.515 1.00 50.22 168 GLY A C 1
ATOM 1334 O O . GLY A 1 168 ? 1.043 12.677 -3.105 1.00 50.22 168 GLY A O 1
ATOM 1335 N N . PHE A 1 169 ? 2.431 12.216 -4.812 1.00 37.28 169 PHE A N 1
ATOM 1336 C CA . PHE A 1 169 ? 1.423 12.318 -5.883 1.00 37.28 169 PHE A CA 1
ATOM 1337 C C . PHE A 1 169 ? 0.342 11.220 -5.824 1.00 37.28 169 PHE A C 1
ATOM 1339 O O . PHE A 1 169 ? -0.819 11.472 -6.156 1.00 37.28 169 PHE A O 1
ATOM 1346 N N . SER A 1 170 ? 0.700 10.031 -5.339 1.00 47.03 170 SER A N 1
ATOM 1347 C CA . SER A 1 170 ? -0.221 8.913 -5.107 1.00 47.03 170 SER A CA 1
ATOM 1348 C C . SER A 1 170 ? -0.830 9.020 -3.713 1.00 47.03 170 SER A C 1
ATOM 1350 O O . SER A 1 170 ? -0.596 8.192 -2.835 1.00 47.03 170 SER A O 1
ATOM 1352 N N . GLU A 1 171 ? -1.600 10.084 -3.478 1.00 51.91 171 GLU A N 1
ATOM 1353 C CA . GLU A 1 171 ? -2.461 10.126 -2.302 1.00 51.91 171 GLU A CA 1
ATOM 1354 C C . GLU A 1 171 ? -3.516 9.024 -2.442 1.00 51.91 171 GLU A C 1
ATOM 1356 O O . GLU A 1 171 ? -4.304 9.053 -3.396 1.00 51.91 171 GLU A O 1
ATOM 1361 N N . PRO A 1 172 ? -3.574 8.052 -1.514 1.00 45.91 172 PRO A N 1
ATOM 1362 C CA . PRO A 1 172 ? -4.643 7.079 -1.542 1.00 45.91 172 PRO A CA 1
ATOM 1363 C C . PRO A 1 172 ? -5.982 7.815 -1.455 1.00 45.91 172 PRO A C 1
ATOM 1365 O O . PRO A 1 172 ? -6.120 8.771 -0.679 1.00 45.91 172 PRO A O 1
ATOM 1368 N N . PRO A 1 173 ? -6.980 7.401 -2.253 1.00 50.25 173 PRO A N 1
ATOM 1369 C CA . PRO A 1 173 ? -8.264 8.074 -2.283 1.00 50.25 173 PRO A CA 1
ATOM 1370 C C . PRO A 1 173 ? -8.849 8.164 -0.873 1.00 50.25 173 PRO A C 1
ATOM 1372 O O . PRO A 1 173 ? -8.794 7.223 -0.084 1.00 50.25 173 PRO A O 1
ATOM 1375 N N . ARG A 1 174 ? -9.478 9.307 -0.576 1.00 58.88 174 ARG A N 1
ATOM 1376 C CA . ARG A 1 174 ? -10.113 9.628 0.723 1.00 58.88 174 ARG A CA 1
ATOM 1377 C C . ARG A 1 174 ? -11.121 8.574 1.201 1.00 58.88 174 ARG A C 1
ATOM 1379 O O . ARG A 1 174 ? -11.542 8.568 2.359 1.00 58.88 174 ARG A O 1
ATOM 1386 N N . ARG A 1 175 ? -11.574 7.716 0.286 1.00 65.00 175 ARG A N 1
ATOM 1387 C CA . ARG A 1 175 ? -12.501 6.620 0.540 1.00 65.00 175 ARG A CA 1
ATOM 1388 C C . ARG A 1 175 ? -11.773 5.288 0.360 1.00 65.00 175 ARG A C 1
ATOM 1390 O O . ARG A 1 175 ? -11.150 5.113 -0.685 1.00 65.00 175 ARG A O 1
ATOM 1397 N N . PRO A 1 176 ? -11.943 4.347 1.306 1.00 80.19 176 PRO A N 1
ATOM 1398 C CA . PRO A 1 176 ? -11.450 2.988 1.155 1.00 80.19 176 PRO A CA 1
ATOM 1399 C C . PRO A 1 176 ? -11.882 2.383 -0.181 1.00 80.19 176 PRO A C 1
ATOM 1401 O O . PRO A 1 176 ? -13.069 2.407 -0.540 1.00 80.19 176 PRO A O 1
ATOM 1404 N N . SER A 1 177 ? -10.922 1.870 -0.935 1.00 85.12 177 SER A N 1
ATOM 1405 C CA . SER A 1 177 ? -11.145 1.434 -2.311 1.00 85.12 177 SER A CA 1
ATOM 1406 C C . SER A 1 177 ? -10.206 0.311 -2.699 1.00 85.12 177 SER A C 1
ATOM 1408 O O . SER A 1 177 ? -9.196 0.090 -2.049 1.00 85.12 177 SER A O 1
ATOM 1410 N N . MET A 1 178 ? -10.575 -0.402 -3.748 1.00 88.19 178 MET A N 1
ATOM 1411 C CA . MET A 1 178 ? -9.810 -1.481 -4.339 1.00 88.19 178 MET A CA 1
ATOM 1412 C C . MET A 1 178 ? -9.893 -1.304 -5.847 1.00 88.19 178 MET A C 1
ATOM 1414 O O . MET A 1 178 ? -10.986 -1.224 -6.408 1.00 88.19 178 MET A O 1
ATOM 1418 N N . VAL A 1 179 ? -8.745 -1.161 -6.493 1.00 84.06 179 VAL A N 1
ATOM 1419 C CA . VAL A 1 179 ? -8.656 -0.750 -7.890 1.00 84.06 179 VAL A CA 1
ATOM 1420 C C . VAL A 1 179 ? -7.709 -1.679 -8.617 1.00 84.06 179 VAL A C 1
ATOM 1422 O O . VAL A 1 179 ? -6.555 -1.824 -8.220 1.00 84.06 179 VAL A O 1
ATOM 1425 N N . ARG A 1 180 ? -8.181 -2.273 -9.713 1.00 85.06 180 ARG A N 1
ATOM 1426 C CA . ARG A 1 180 ? -7.304 -3.010 -10.619 1.00 85.06 180 ARG A CA 1
ATOM 1427 C C . ARG A 1 180 ? -6.625 -2.032 -11.558 1.00 85.06 180 ARG A C 1
ATOM 1429 O O . ARG A 1 180 ? -7.304 -1.288 -12.271 1.00 85.06 180 ARG A O 1
ATOM 1436 N N . VAL A 1 181 ? -5.300 -2.034 -11.556 1.00 80.75 181 VAL A N 1
ATOM 1437 C CA . VAL A 1 181 ? -4.483 -1.020 -12.215 1.00 80.75 181 VAL A CA 1
ATOM 1438 C C . VAL A 1 181 ? -3.423 -1.627 -13.126 1.00 80.75 181 VAL A C 1
ATOM 1440 O O . VAL A 1 181 ? -2.930 -2.738 -12.927 1.00 80.75 181 VAL A O 1
ATOM 1443 N N . ARG A 1 182 ? -3.046 -0.853 -14.143 1.00 76.06 182 ARG A N 1
ATOM 1444 C CA . ARG A 1 182 ? -1.887 -1.101 -15.003 1.00 76.06 182 ARG A CA 1
ATOM 1445 C C . ARG A 1 182 ? -1.036 0.161 -15.060 1.00 76.06 182 ARG A C 1
ATOM 1447 O O . ARG A 1 182 ? -1.231 0.967 -15.978 1.00 76.06 182 ARG A O 1
ATOM 1454 N N . PRO A 1 183 ? -0.153 0.379 -14.076 1.00 69.19 183 PRO A N 1
ATOM 1455 C CA . PRO A 1 183 ? 0.730 1.520 -14.116 1.00 69.19 183 PRO A CA 1
ATOM 1456 C C . PRO A 1 183 ? 1.753 1.356 -15.234 1.00 69.19 183 PRO A C 1
ATOM 1458 O O . PRO A 1 183 ? 2.245 0.256 -15.531 1.00 69.19 183 PRO A O 1
ATOM 1461 N N . ARG A 1 184 ? 2.058 2.486 -15.861 1.00 64.81 184 ARG A N 1
ATOM 1462 C CA . ARG A 1 184 ? 3.241 2.666 -16.690 1.00 64.81 184 ARG A CA 1
ATOM 1463 C C . ARG A 1 184 ? 4.114 3.698 -16.005 1.00 64.81 184 ARG A C 1
ATOM 1465 O O . ARG A 1 184 ? 3.663 4.821 -15.791 1.00 64.81 184 ARG A O 1
ATOM 1472 N N . LEU A 1 185 ? 5.327 3.282 -15.674 1.00 65.06 185 LEU A N 1
ATOM 1473 C CA . LEU A 1 185 ? 6.363 4.146 -15.140 1.00 65.06 185 LEU A CA 1
ATOM 1474 C C . LEU A 1 185 ? 7.268 4.540 -16.305 1.00 65.06 185 LEU A C 1
ATOM 1476 O O . LEU A 1 185 ? 7.702 3.677 -17.070 1.00 65.06 185 LEU A O 1
ATOM 1480 N N . HIS A 1 186 ? 7.510 5.833 -16.471 1.00 60.88 186 HIS A N 1
ATOM 1481 C CA . HIS A 1 186 ? 8.566 6.342 -17.334 1.00 60.88 186 HIS A CA 1
ATOM 1482 C C . HIS A 1 186 ? 9.452 7.242 -16.497 1.00 60.88 186 HIS A C 1
ATOM 1484 O O . HIS A 1 186 ? 9.038 8.318 -16.069 1.00 60.88 186 HIS A O 1
ATOM 1490 N N . ASP A 1 187 ? 10.664 6.772 -16.257 1.00 59.09 187 ASP A N 1
ATOM 1491 C CA . ASP A 1 187 ? 11.675 7.520 -15.539 1.00 59.09 187 ASP A CA 1
ATOM 1492 C C . ASP A 1 187 ? 12.688 8.094 -16.536 1.00 59.09 187 ASP A C 1
ATOM 1494 O O . ASP A 1 187 ? 13.486 7.338 -17.091 1.00 59.09 187 ASP A O 1
ATOM 1498 N N . PRO A 1 188 ? 12.662 9.412 -16.792 1.00 57.56 188 PRO A N 1
ATOM 1499 C CA . PRO A 1 188 ? 13.643 10.052 -17.659 1.00 57.56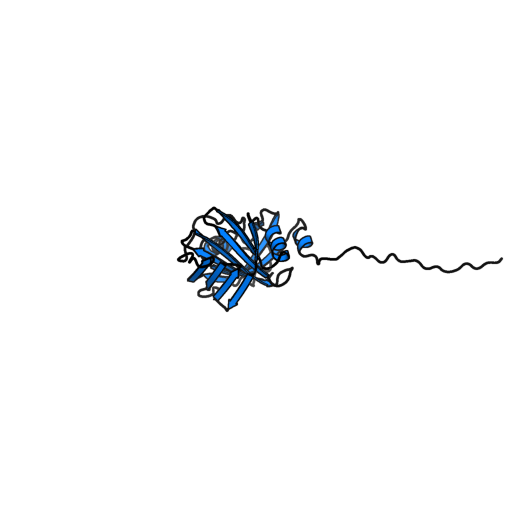 188 PRO A CA 1
ATOM 1500 C C . PRO A 1 188 ? 15.051 10.105 -17.039 1.00 57.56 188 PRO A C 1
ATOM 1502 O O . PRO A 1 188 ? 15.996 10.407 -17.759 1.00 57.56 188 PRO A O 1
ATOM 1505 N N . SER A 1 189 ? 15.207 9.824 -15.736 1.00 58.81 189 SER A N 1
ATOM 1506 C CA . SER A 1 189 ? 16.503 9.844 -15.042 1.00 58.81 189 SER A CA 1
ATOM 1507 C C . SER A 1 189 ? 17.285 8.529 -15.124 1.00 58.81 189 SER A C 1
ATOM 1509 O O . SER A 1 189 ? 18.459 8.510 -14.776 1.00 58.81 189 SER A O 1
ATOM 1511 N N . GLY A 1 190 ? 16.658 7.439 -15.582 1.00 61.34 190 GLY A N 1
ATOM 1512 C CA . GLY A 1 190 ? 17.303 6.130 -15.736 1.00 61.34 190 GLY A CA 1
ATOM 1513 C C . GLY A 1 190 ? 17.442 5.301 -14.452 1.00 61.34 190 GLY A C 1
ATOM 1514 O O . GLY A 1 190 ? 17.749 4.116 -14.546 1.00 61.34 190 GLY A O 1
ATOM 1515 N N . ARG A 1 191 ? 17.126 5.841 -13.269 1.00 65.69 191 ARG A N 1
ATOM 1516 C CA . ARG A 1 191 ? 17.220 5.117 -11.985 1.00 65.69 191 ARG A CA 1
ATOM 1517 C C . ARG A 1 191 ? 16.335 3.877 -11.928 1.00 65.69 191 ARG A C 1
ATOM 1519 O O . ARG A 1 191 ? 16.748 2.849 -11.405 1.00 65.69 191 ARG A O 1
ATOM 1526 N N . LEU A 1 192 ? 15.129 3.933 -12.498 1.00 65.38 192 LEU A N 1
ATOM 1527 C CA . LEU A 1 192 ? 14.289 2.736 -12.616 1.00 65.38 192 LEU A CA 1
ATOM 1528 C C . LEU A 1 192 ? 14.937 1.668 -13.501 1.00 65.38 192 LEU A C 1
ATOM 1530 O O . LEU A 1 192 ? 14.705 0.490 -13.267 1.00 65.38 192 LEU A O 1
ATOM 1534 N N . ALA A 1 193 ? 15.724 2.046 -14.511 1.00 64.31 193 ALA A N 1
ATOM 1535 C CA . ALA A 1 193 ? 16.415 1.076 -15.354 1.00 64.31 193 ALA A CA 1
ATOM 1536 C C . ALA A 1 193 ? 17.570 0.402 -14.601 1.00 64.31 193 ALA A C 1
ATOM 1538 O O . ALA A 1 193 ? 17.753 -0.796 -14.766 1.00 64.31 193 ALA A O 1
ATOM 1539 N N . GLU A 1 194 ? 18.280 1.127 -13.734 1.00 66.19 194 GLU A N 1
ATOM 1540 C CA . GLU A 1 194 ? 19.343 0.575 -12.878 1.00 66.19 194 GLU A CA 1
ATOM 1541 C C . GLU A 1 194 ? 18.805 -0.432 -11.853 1.00 66.19 194 GLU A C 1
ATOM 1543 O O . GLU A 1 194 ? 19.423 -1.466 -11.625 1.00 66.19 194 GLU A O 1
ATOM 1548 N N . VAL A 1 195 ? 17.625 -0.170 -11.283 1.00 65.38 195 VAL A N 1
ATOM 1549 C CA . VAL A 1 195 ? 16.965 -1.071 -10.317 1.00 65.38 195 VAL A CA 1
ATOM 1550 C C . VAL A 1 195 ? 16.347 -2.303 -10.993 1.00 65.38 195 VAL A C 1
ATOM 1552 O O . VAL A 1 195 ? 16.215 -3.361 -10.384 1.00 65.38 195 VAL A O 1
ATOM 1555 N N . VAL A 1 196 ? 15.922 -2.167 -12.250 1.00 63.06 196 VAL A N 1
ATOM 1556 C CA . VAL A 1 196 ? 15.294 -3.248 -13.030 1.00 63.06 196 VAL A CA 1
ATOM 1557 C C . VAL A 1 196 ? 16.324 -4.068 -13.811 1.00 63.06 196 VAL A C 1
ATOM 1559 O O . VAL A 1 196 ? 16.019 -5.183 -14.237 1.00 63.06 196 VAL A O 1
ATOM 1562 N N . ALA A 1 197 ? 17.533 -3.540 -14.009 1.00 55.62 197 ALA A N 1
ATOM 1563 C CA . ALA A 1 197 ? 18.607 -4.266 -14.662 1.00 55.62 197 ALA A CA 1
ATOM 1564 C C . ALA A 1 197 ? 18.956 -5.528 -13.850 1.00 55.62 197 ALA A C 1
ATOM 1566 O O . ALA A 1 197 ? 19.047 -5.468 -12.623 1.00 55.62 197 ALA A O 1
ATOM 1567 N N . PRO A 1 198 ? 19.144 -6.686 -14.508 1.00 45.59 198 PRO A N 1
ATOM 1568 C CA . PRO A 1 198 ? 19.568 -7.891 -13.810 1.00 45.59 198 PRO A CA 1
ATOM 1569 C C . PRO A 1 198 ? 20.927 -7.647 -13.129 1.00 45.59 198 PRO A C 1
ATOM 1571 O O . PRO A 1 198 ? 21.785 -6.975 -13.712 1.00 45.59 198 PRO A O 1
ATOM 1574 N N . PRO A 1 199 ? 21.167 -8.192 -11.923 1.00 40.31 199 PRO A N 1
ATOM 1575 C CA . PRO A 1 199 ? 22.479 -8.105 -11.301 1.00 40.31 199 PRO A CA 1
ATOM 1576 C C . PRO A 1 199 ? 23.461 -8.939 -12.135 1.00 40.31 199 PRO A C 1
ATOM 1578 O O . PRO A 1 199 ? 23.420 -10.166 -12.105 1.00 40.31 199 PRO A O 1
ATOM 1581 N N . GLY A 1 200 ? 24.320 -8.268 -12.904 1.00 46.06 200 GLY A N 1
ATOM 1582 C CA . GLY A 1 200 ? 25.367 -8.910 -13.703 1.00 46.06 200 GLY A CA 1
ATOM 1583 C C . GLY A 1 200 ? 25.243 -8.650 -15.200 1.00 46.06 200 GLY A C 1
ATOM 1584 O O . GLY A 1 200 ? 24.838 -9.515 -15.967 1.00 46.06 200 GLY A O 1
ATOM 1585 N N . GLY A 1 201 ? 25.653 -7.454 -15.607 1.00 37.25 201 GLY A N 1
ATOM 1586 C CA . GLY A 1 201 ? 26.091 -7.155 -16.966 1.00 37.25 201 GLY A CA 1
ATOM 1587 C C . GLY A 1 201 ? 27.415 -6.410 -16.885 1.00 37.25 201 GLY A C 1
ATOM 1588 O O . GLY A 1 201 ? 27.503 -5.269 -17.322 1.00 37.25 201 GLY A O 1
ATOM 1589 N N . SER A 1 202 ? 28.408 -7.003 -16.216 1.00 38.00 202 SER A N 1
ATOM 1590 C CA . SER A 1 202 ? 29.793 -6.596 -16.430 1.00 38.00 202 SER A CA 1
ATOM 1591 C C . SER A 1 202 ? 30.116 -6.846 -17.897 1.00 38.00 202 SER A C 1
ATOM 1593 O O . SER A 1 202 ? 29.839 -7.935 -18.401 1.00 38.00 202 SER A O 1
ATOM 1595 N N . ASP A 1 203 ? 30.663 -5.828 -18.553 1.00 44.69 203 ASP A N 1
ATOM 1596 C CA . ASP A 1 203 ? 31.392 -5.948 -19.808 1.00 44.69 203 ASP A CA 1
ATOM 1597 C C . ASP A 1 203 ? 32.259 -7.214 -19.798 1.00 44.69 203 ASP A C 1
ATOM 1599 O O . ASP A 1 203 ? 33.302 -7.253 -19.155 1.00 44.69 203 ASP A O 1
ATOM 1603 N N . ASP A 1 204 ? 31.824 -8.231 -20.531 1.00 35.75 204 ASP A N 1
ATOM 1604 C CA . ASP A 1 204 ? 32.713 -9.177 -21.191 1.00 35.75 204 ASP A CA 1
ATOM 1605 C C . ASP A 1 204 ? 32.380 -9.076 -22.679 1.00 35.75 204 ASP A C 1
ATOM 1607 O O . ASP A 1 204 ? 31.696 -9.907 -23.279 1.00 35.75 204 ASP A O 1
ATOM 1611 N N . LEU A 1 205 ? 32.837 -7.978 -23.282 1.00 36.06 205 LEU A N 1
ATOM 1612 C CA . LEU A 1 205 ? 33.202 -8.025 -24.687 1.00 36.06 205 LEU A CA 1
ATOM 1613 C C . LEU A 1 205 ? 34.388 -8.993 -24.775 1.00 36.06 205 LEU A C 1
ATOM 1615 O O . LEU A 1 205 ? 35.432 -8.698 -24.186 1.00 36.06 205 LEU A O 1
ATOM 1619 N N . PRO A 1 206 ? 34.289 -10.129 -25.487 1.00 31.83 206 PRO A N 1
ATOM 1620 C CA . PRO A 1 206 ? 35.486 -10.871 -25.812 1.00 31.83 206 PRO A CA 1
ATOM 1621 C C . PRO A 1 206 ? 36.359 -9.952 -26.667 1.00 31.83 206 PRO A C 1
ATOM 1623 O O . PRO A 1 206 ? 35.990 -9.562 -27.774 1.00 31.83 206 PRO A O 1
ATOM 1626 N N . VAL A 1 207 ? 37.518 -9.586 -26.118 1.00 37.75 207 VAL A N 1
ATOM 1627 C CA . VAL A 1 207 ? 38.656 -9.118 -26.901 1.00 37.75 207 VAL A CA 1
ATOM 1628 C C . VAL A 1 207 ? 38.870 -10.168 -27.982 1.00 37.75 207 VAL A C 1
ATOM 1630 O O . VAL A 1 207 ? 39.207 -11.312 -27.672 1.00 37.75 207 VAL A O 1
ATOM 1633 N N . GLU A 1 208 ? 38.639 -9.802 -29.242 1.00 32.12 208 GLU A N 1
ATOM 1634 C CA . GLU A 1 208 ? 39.120 -10.598 -30.361 1.00 32.12 208 GLU A CA 1
ATOM 1635 C C . GLU A 1 208 ? 40.641 -10.694 -30.229 1.00 32.12 208 GLU A C 1
ATOM 1637 O O . GLU A 1 208 ? 41.396 -9.783 -30.571 1.00 32.12 208 GLU A O 1
ATOM 1642 N N . ALA A 1 209 ? 41.095 -11.820 -29.688 1.00 34.97 209 ALA A N 1
ATOM 1643 C CA . ALA A 1 209 ? 42.448 -12.285 -29.861 1.00 34.97 209 ALA A CA 1
ATOM 1644 C C . ALA A 1 209 ? 42.615 -12.604 -31.351 1.00 34.97 209 ALA A C 1
ATOM 1646 O O . ALA A 1 209 ? 42.285 -13.697 -31.810 1.00 34.97 209 ALA A O 1
ATOM 1647 N N . GLY A 1 210 ? 43.112 -11.626 -32.109 1.00 31.19 210 GLY A N 1
ATOM 1648 C CA . GLY A 1 210 ? 43.674 -11.847 -33.434 1.00 31.19 210 GLY A CA 1
ATOM 1649 C C . GLY A 1 210 ? 44.856 -12.807 -33.313 1.00 31.19 210 GLY A C 1
ATOM 1650 O O . GLY A 1 210 ? 45.979 -12.396 -33.027 1.00 31.19 210 GLY A O 1
ATOM 1651 N N . SER A 1 211 ? 44.574 -14.100 -33.465 1.00 35.44 211 SER A N 1
ATOM 1652 C CA . SER A 1 211 ? 45.572 -15.153 -33.605 1.00 35.44 211 SER A CA 1
ATOM 1653 C C . SER A 1 211 ? 46.195 -15.073 -34.997 1.00 35.44 211 SER A C 1
ATOM 1655 O O . SER A 1 211 ? 45.527 -14.740 -35.975 1.00 35.44 211 SER A O 1
ATOM 1657 N N . GLY A 1 212 ? 47.501 -15.318 -35.049 1.00 31.53 212 GLY A N 1
ATOM 1658 C CA . GLY A 1 212 ? 48.366 -14.990 -36.169 1.00 31.53 212 GLY A CA 1
ATOM 1659 C C . GLY A 1 212 ? 48.173 -15.825 -37.433 1.00 31.53 212 GLY A C 1
ATOM 1660 O O . GLY A 1 212 ? 47.648 -16.934 -37.421 1.00 31.53 212 GLY A O 1
ATOM 1661 N N . ALA A 1 213 ? 48.723 -15.290 -38.519 1.00 32.31 213 ALA A N 1
ATOM 1662 C CA . ALA A 1 213 ? 49.198 -16.059 -39.659 1.00 32.31 213 ALA A CA 1
ATOM 1663 C C . ALA A 1 213 ? 50.432 -15.330 -40.232 1.00 32.31 213 ALA A C 1
ATOM 1665 O O . ALA A 1 213 ? 50.336 -14.191 -40.675 1.00 32.31 213 ALA A O 1
ATOM 1666 N N . THR A 1 214 ? 51.635 -15.812 -39.921 1.00 36.59 214 THR A N 1
ATOM 1667 C CA . THR A 1 214 ? 52.482 -16.654 -40.792 1.00 36.59 214 THR A CA 1
ATOM 1668 C C . THR A 1 214 ? 53.438 -15.815 -41.645 1.00 36.59 214 THR A C 1
ATOM 1670 O O . THR A 1 214 ? 53.070 -15.246 -42.666 1.00 36.59 214 THR A O 1
ATOM 1673 N N . VAL A 1 215 ? 54.699 -15.788 -41.213 1.00 43.38 215 VAL A N 1
ATOM 1674 C CA . VAL A 1 215 ? 55.863 -15.515 -42.066 1.00 43.38 215 VAL A CA 1
ATOM 1675 C C . VAL A 1 215 ? 55.963 -16.630 -43.112 1.00 43.38 215 VAL A C 1
ATOM 1677 O O . VAL A 1 215 ? 55.788 -17.798 -42.757 1.00 43.38 215 VAL A O 1
ATOM 1680 N N . PRO A 1 216 ? 56.344 -16.309 -44.356 1.00 42.16 216 PRO A N 1
ATOM 1681 C CA . PRO A 1 216 ? 57.394 -17.108 -44.959 1.00 42.16 216 PRO A CA 1
ATOM 1682 C C . PRO A 1 216 ? 58.542 -16.248 -45.484 1.00 42.16 216 PRO A C 1
ATOM 1684 O O . PRO A 1 216 ? 58.390 -15.126 -45.960 1.00 42.16 216 PRO A O 1
ATOM 1687 N N . THR A 1 217 ? 59.703 -16.850 -45.315 1.00 41.78 217 THR A N 1
ATOM 1688 C CA . THR A 1 217 ? 61.044 -16.471 -45.722 1.00 41.78 217 THR A CA 1
ATOM 1689 C C . THR A 1 217 ? 61.258 -16.680 -47.230 1.00 41.78 217 THR A C 1
ATOM 1691 O O . THR A 1 217 ? 60.578 -17.499 -47.842 1.00 41.78 217 THR A O 1
ATOM 1694 N N . GLU A 1 218 ? 62.311 -16.026 -47.732 1.00 40.38 218 GLU A N 1
ATOM 1695 C CA . GLU A 1 218 ? 63.093 -16.284 -48.961 1.00 40.38 218 GLU A CA 1
ATOM 1696 C C . GLU A 1 218 ? 62.715 -15.556 -50.262 1.00 40.38 218 GLU A C 1
ATOM 1698 O O . GLU A 1 218 ? 61.579 -15.588 -50.735 1.00 40.38 218 GLU A O 1
ATOM 1703 N N . GLY A 1 219 ? 63.751 -14.932 -50.844 1.00 38.59 219 GLY A N 1
ATOM 1704 C CA . GLY A 1 219 ? 63.774 -14.233 -52.127 1.00 38.59 219 GLY A CA 1
ATOM 1705 C C . GLY A 1 219 ? 64.833 -13.143 -52.163 1.00 38.59 219 GLY A C 1
ATOM 1706 O O . GLY A 1 219 ? 64.423 -11.965 -52.117 1.00 38.59 219 GLY A O 1
#

pLDDT: mean 71.86, std 22.77, range [28.31, 98.12]

Secondary structure (DSSP, 8-state):
-EEEEEEEEETTS-EEEEEEEEE-TTSSEEEEEEE-TTS-EEEEESSHHHHHHHHTT---SEEEE--EEEEEETTEEEEEETTEEEEEEE-S-EE--GGG--STT---HHHHHHIIIII---SSEE-TTS-EEEEEEEEEEEEEEEEEEETTEE--SEE---S---SSS-PPPSS-EEEEEEEEEE-TTSHHHHHHS-S--------------------

Foldseek 3Di:
DWWKWWWFAFPLQKIWIKTFACDDLQHTWIWIWIQHNVLFTEIETQDDLVVLLVCLQWDGPYYDNFNWDWDDDPQWIWIDGHQKIKIWGFDDKDFDVCVPPPDPPDDDPVNCCCCCPPFVADQWDQGPNRKIKGKDWGIKTFGPAMWMDRNNDTRHGTDQDPDFSPRTRPGGPSGTMMTTIDMDIDHPVCSSVVSSDDPDDDDPPPDPPPDDDDDDDDD

Sequence (219 aa):
MRGTIASAGFSSGHRFVVGHWEESPIGPLDDVMWARPDGGRVLLVDRREAAELITAVYHFDTVEVVPLRCRMDDALLVVTAGGLRVTMRGGRPWRIPLSRLRSRAQVRPLERLVARGLLGVRTWGVSPTGVQEWYRADEYRRVVAAQARLEDRDLGGVRRFHEPARFGFSEPPRRPSMVRVRPRLHDPSGRLAEVVAPPGGSDDLPVEAGSGATVPTEG